Protein AF-A0ABD2NSD8-F1 (afd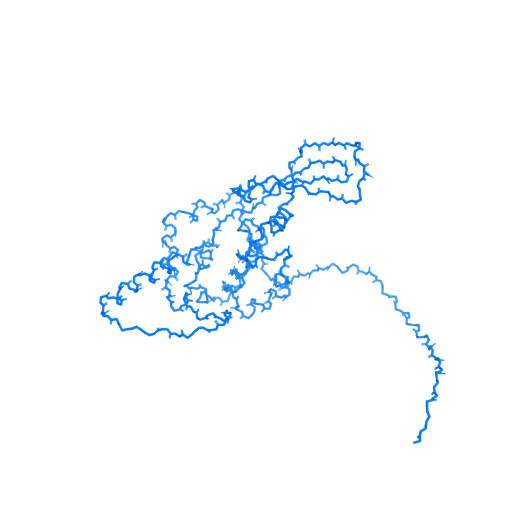b_monomer)

Mean predicted aligned error: 10.09 Å

Radius of gyration: 26.79 Å; Cα contacts (8 Å, |Δi|>4): 247; chains: 1; bounding box: 54×90×79 Å

Sequence (254 aa):
MAVFTLFSNSLKKFKLRNNVSCANITNNFRLLGYVSKEYNENNDPATHFFDKKVQQLLFDLTRIDLKKIFHKRKIGKLKDPTYEFLTDHQLNEHLHEIRIKAIGLLQFPPAVVVRKPKVKVFSRDFALKGYGTSKFVFTDITFGLKDNERLIVTRDLDGTLQEVDWTSRDRINQVFFPRKYRQLKVPHLFKENYFEELLNRREYVFILDLACQQFEPADPEYQRVSSITYQHINNNNEFEKIRGTRHFGSMTFF

Solvent-accessible surface area (backbone atoms only — not comparable to full-atom values): 15757 Å² total; per-residue (Å²): 132,88,81,94,77,84,88,82,90,79,88,78,82,78,81,80,87,73,90,70,78,84,68,83,78,73,81,77,84,74,86,63,99,65,76,64,54,74,48,44,80,93,58,55,45,39,69,58,56,70,30,68,68,50,44,49,52,34,52,64,71,28,46,89,35,70,69,66,66,68,47,91,71,99,66,83,80,86,73,85,84,85,87,79,92,72,54,74,67,56,48,51,51,53,52,49,53,52,50,56,54,48,55,65,69,42,58,52,64,70,57,46,41,52,68,75,86,59,81,52,74,78,50,76,40,65,90,43,44,71,73,52,96,63,68,46,76,51,69,62,80,68,83,91,64,53,88,88,75,52,60,46,37,29,38,42,48,64,24,34,32,25,44,42,49,64,73,58,43,55,37,49,46,39,71,80,56,69,53,86,90,40,60,80,59,84,62,73,57,77,40,67,77,52,34,50,53,40,58,75,70,64,45,59,67,61,54,52,55,50,38,63,53,60,41,52,66,35,35,63,68,34,31,36,54,50,36,40,51,47,52,51,36,61,78,68,69,47,58,76,80,40,47,29,43,29,59,31,38,45,52,74,73,104

Nearest PDB structures (foldseek):
  6gaw-assembly1_Aa  TM=9.825E-01  e=1.374E-20  Sus scrofa
  7pnw-assembly1_R  TM=9.676E-01  e=1.226E-20  Mus musculus
  8oir-assembly1_AR  TM=9.559E-01  e=5.524E-21  Homo sapiens
  5aj4-assembly1_Aa  TM=9.756E-01  e=1.010E-19  Sus scrofa
  6vlz-assembly1_AR  TM=9.669E-01  e=5.446E-18  Homo sapiens

Structure (mmCIF, N/CA/C/O backbone):
data_AF-A0ABD2NSD8-F1
#
_entry.id   AF-A0ABD2NSD8-F1
#
loop_
_atom_site.group_PDB
_atom_site.id
_atom_site.type_symbol
_atom_site.label_atom_id
_atom_site.label_alt_id
_atom_site.label_comp_id
_atom_site.label_asym_id
_atom_site.label_entity_id
_atom_site.label_seq_id
_atom_site.pdbx_PDB_ins_code
_atom_site.Cartn_x
_atom_site.Cartn_y
_atom_site.Cartn_z
_atom_site.occupancy
_atom_site.B_iso_or_equiv
_atom_site.auth_seq_id
_atom_site.auth_comp_id
_atom_site.auth_asym_id
_atom_site.auth_atom_id
_atom_site.pdbx_PDB_model_num
ATOM 1 N N . MET A 1 1 ? -9.514 -68.339 -8.367 1.00 32.06 1 MET A N 1
ATOM 2 C CA . MET A 1 1 ? -9.098 -68.862 -9.687 1.00 32.06 1 MET A CA 1
ATOM 3 C C . MET A 1 1 ? -9.147 -67.687 -10.655 1.00 32.06 1 MET A C 1
ATOM 5 O O . MET A 1 1 ? -10.198 -67.076 -10.732 1.00 32.06 1 MET A O 1
ATOM 9 N N . ALA A 1 2 ? -7.987 -67.130 -11.026 1.00 31.77 2 ALA A N 1
ATOM 10 C CA . ALA A 1 2 ? -7.352 -67.304 -12.349 1.00 31.77 2 ALA A CA 1
ATOM 11 C C . ALA A 1 2 ? -8.127 -66.477 -13.417 1.00 31.77 2 ALA A C 1
ATOM 13 O O . ALA A 1 2 ? -9.335 -66.607 -13.493 1.00 31.77 2 ALA A O 1
ATOM 14 N N . VAL A 1 3 ? -7.589 -65.574 -14.244 1.00 32.09 3 VAL A N 1
ATOM 15 C CA . VAL A 1 3 ? -6.275 -65.427 -14.885 1.00 32.09 3 VAL A CA 1
ATOM 16 C C . VAL A 1 3 ? -6.174 -63.990 -15.449 1.00 32.09 3 VAL A C 1
ATOM 18 O O . VAL A 1 3 ? -7.157 -63.456 -15.957 1.00 32.09 3 VAL A O 1
ATOM 21 N N . PHE A 1 4 ? -4.980 -63.390 -15.414 1.00 36.41 4 PHE A N 1
ATOM 22 C CA . PHE A 1 4 ? -4.588 -62.234 -16.236 1.00 36.41 4 PHE A CA 1
ATOM 23 C C . PHE A 1 4 ? -4.436 -62.638 -17.714 1.00 36.41 4 PHE A C 1
ATOM 25 O O . PHE A 1 4 ? -3.614 -63.495 -18.013 1.00 36.41 4 PHE A O 1
ATOM 32 N N . THR A 1 5 ? -5.128 -61.975 -18.645 1.00 35.50 5 THR A N 1
ATOM 33 C CA . THR A 1 5 ? -4.769 -61.923 -20.083 1.00 35.50 5 THR A CA 1
ATOM 34 C C . THR A 1 5 ? -5.202 -60.554 -20.626 1.00 35.50 5 THR A C 1
ATOM 36 O O . THR A 1 5 ? -6.340 -60.145 -20.452 1.00 35.50 5 THR A O 1
ATOM 39 N N . LEU A 1 6 ? -4.246 -59.666 -20.905 1.00 33.81 6 LEU A N 1
ATOM 40 C CA . LEU A 1 6 ? -3.582 -59.406 -22.192 1.00 33.81 6 LEU A CA 1
ATOM 41 C C . LEU A 1 6 ? -4.358 -58.467 -23.133 1.00 33.81 6 LEU A C 1
ATOM 43 O O . LEU A 1 6 ? -5.507 -58.676 -23.500 1.00 33.81 6 LEU A O 1
ATOM 47 N N . PHE A 1 7 ? -3.624 -57.419 -23.502 1.00 31.72 7 PHE A N 1
ATOM 48 C CA . PHE A 1 7 ? -3.895 -56.355 -24.458 1.00 31.72 7 PHE A CA 1
ATOM 49 C C . PHE A 1 7 ? -4.535 -56.813 -25.776 1.00 31.72 7 PHE A C 1
ATOM 51 O O . PHE A 1 7 ? -4.066 -57.760 -26.402 1.00 31.72 7 PHE A O 1
ATOM 58 N N . SER A 1 8 ? -5.441 -55.991 -26.313 1.00 34.25 8 SER A N 1
ATOM 59 C CA . SER A 1 8 ? -5.418 -55.692 -27.749 1.00 34.25 8 SER A CA 1
ATOM 60 C C . SER A 1 8 ? -5.934 -54.280 -28.048 1.00 34.25 8 SER A C 1
ATOM 62 O O . SER A 1 8 ? -6.940 -53.810 -27.521 1.00 34.25 8 SER A O 1
ATOM 64 N N . ASN A 1 9 ? -5.153 -53.592 -28.878 1.00 34.19 9 ASN A N 1
ATOM 65 C CA . ASN A 1 9 ? -5.356 -52.241 -29.376 1.00 34.19 9 ASN A CA 1
ATOM 66 C C . ASN A 1 9 ? -6.524 -52.177 -30.368 1.00 34.19 9 ASN A C 1
ATOM 68 O O . ASN A 1 9 ? -6.556 -52.930 -31.338 1.00 34.19 9 ASN A O 1
ATOM 72 N N . SER A 1 10 ? -7.388 -51.170 -30.233 1.00 34.22 10 SER A N 1
ATOM 73 C CA . SER A 1 10 ? -8.165 -50.658 -31.366 1.00 34.22 10 SER A CA 1
ATOM 74 C C . SER A 1 10 ? -8.370 -49.149 -31.237 1.00 34.22 10 SER A C 1
ATOM 76 O O . SER A 1 10 ? -9.363 -48.655 -30.709 1.00 34.22 10 SER A O 1
ATOM 78 N N . LEU A 1 11 ? -7.380 -48.399 -31.723 1.00 32.53 11 LEU A N 1
ATOM 79 C CA . LEU A 1 11 ? -7.472 -46.962 -31.968 1.00 32.53 11 LEU A CA 1
ATOM 80 C C . LEU A 1 11 ? -8.360 -46.722 -33.197 1.00 32.53 11 LEU A C 1
ATOM 82 O O . LEU A 1 11 ? -7.882 -46.690 -34.332 1.00 32.53 11 LEU A O 1
ATOM 86 N N . LYS A 1 12 ? -9.663 -46.519 -32.983 1.00 32.75 12 LYS A N 1
ATOM 87 C CA . LYS A 1 12 ? -10.535 -45.932 -34.007 1.00 32.75 12 LYS A CA 1
ATOM 88 C C . LYS A 1 12 ? -10.283 -44.425 -34.070 1.00 32.75 12 LYS A C 1
ATOM 90 O O . LYS A 1 12 ? -10.713 -43.663 -33.210 1.00 32.75 12 LYS A O 1
ATOM 95 N N . LYS A 1 13 ? -9.565 -44.009 -35.116 1.00 31.22 13 LYS A N 1
ATOM 96 C CA . LYS A 1 13 ? -9.381 -42.611 -35.529 1.00 31.22 13 LYS A CA 1
ATOM 97 C C . LYS A 1 13 ? -10.744 -41.975 -35.831 1.00 31.22 13 LYS A C 1
ATOM 99 O O . LYS A 1 13 ? -11.285 -42.176 -36.915 1.00 31.22 13 LYS A O 1
ATOM 104 N N . PHE A 1 14 ? -11.268 -41.171 -34.909 1.00 31.12 14 PHE A N 1
ATOM 105 C CA . PHE A 1 14 ? -12.338 -40.222 -35.211 1.00 31.12 14 PHE A CA 1
ATOM 106 C C . PHE A 1 14 ? -11.724 -38.934 -35.759 1.00 31.12 14 PHE A C 1
ATOM 108 O O . PHE A 1 14 ? -11.064 -38.171 -35.058 1.00 31.12 14 PHE A O 1
ATOM 115 N N . LYS A 1 15 ? -11.906 -38.732 -37.063 1.00 30.34 15 LYS A N 1
ATOM 116 C CA . LYS A 1 15 ? -11.440 -37.569 -37.814 1.00 30.34 15 LYS A CA 1
ATOM 117 C C . LYS A 1 15 ? -12.545 -36.510 -37.777 1.00 30.34 15 LYS A C 1
ATOM 119 O O . LYS A 1 15 ? -13.369 -36.448 -38.683 1.00 30.34 15 LYS A O 1
ATOM 124 N N . LEU A 1 16 ? -12.587 -35.699 -36.721 1.00 34.31 16 LEU A N 1
ATOM 125 C CA . LEU A 1 16 ? -13.433 -34.503 -36.688 1.00 34.31 16 LEU A CA 1
ATOM 126 C C . LEU A 1 16 ? -12.727 -33.385 -37.463 1.00 34.31 16 LEU A C 1
ATOM 128 O O . LEU A 1 16 ? -11.813 -32.729 -36.971 1.00 34.31 16 LEU A O 1
ATOM 132 N N . ARG A 1 17 ? -13.142 -33.210 -38.721 1.00 30.50 17 ARG A N 1
ATOM 133 C CA . ARG A 1 17 ? -12.923 -31.977 -39.481 1.00 30.50 17 ARG A CA 1
ATOM 134 C C . ARG A 1 17 ? -13.784 -30.887 -38.850 1.00 30.50 17 ARG A C 1
ATOM 136 O O . ARG A 1 17 ? -14.967 -30.831 -39.149 1.00 30.50 17 ARG A O 1
ATOM 143 N N . ASN A 1 18 ? -13.181 -30.012 -38.054 1.00 32.28 18 ASN A N 1
ATOM 144 C CA . ASN A 1 18 ? -13.758 -28.709 -37.747 1.00 32.28 18 ASN A CA 1
ATOM 145 C C . ASN A 1 18 ? -12.784 -27.638 -38.235 1.00 32.28 18 ASN A C 1
ATOM 147 O O . ASN A 1 18 ? -11.775 -27.347 -37.598 1.00 32.28 18 ASN A O 1
ATOM 151 N N . ASN A 1 19 ? -13.095 -27.088 -39.408 1.00 30.84 19 ASN A N 1
ATOM 152 C CA . ASN A 1 19 ? -12.546 -25.825 -39.874 1.00 30.84 19 ASN A CA 1
ATOM 153 C C . ASN A 1 19 ? -13.077 -24.729 -38.947 1.00 30.84 19 ASN A C 1
ATOM 155 O O . ASN A 1 19 ? -14.176 -24.222 -39.157 1.00 30.84 19 ASN A O 1
ATOM 159 N N . VAL A 1 20 ? -12.310 -24.375 -37.920 1.00 36.72 20 VAL A N 1
ATOM 160 C CA . VAL A 1 20 ? -12.521 -23.124 -37.195 1.00 36.72 20 VAL A CA 1
ATOM 161 C C . VAL A 1 20 ? -11.526 -22.134 -37.771 1.00 36.72 20 VAL A C 1
ATOM 163 O O . VAL A 1 20 ? -10.326 -22.204 -37.519 1.00 36.72 20 VAL A O 1
ATOM 166 N N . SER A 1 21 ? -12.046 -21.251 -38.618 1.00 31.92 21 SER A N 1
ATOM 167 C CA . SER A 1 21 ? -11.408 -19.982 -38.933 1.00 31.92 21 SER A CA 1
ATOM 168 C C . SER A 1 21 ? -11.037 -19.309 -37.611 1.00 31.92 21 SER A C 1
ATOM 170 O O . SER A 1 21 ? -11.910 -19.019 -36.792 1.00 31.92 21 SER A O 1
ATOM 172 N N . CYS A 1 22 ? -9.739 -19.109 -37.386 1.00 32.62 22 CYS A N 1
ATOM 173 C CA . CYS A 1 22 ? -9.223 -18.278 -36.310 1.00 32.62 22 CYS A CA 1
ATOM 174 C C . CYS A 1 22 ? -9.572 -16.819 -36.624 1.00 32.62 22 CYS A C 1
ATOM 176 O O . CYS A 1 22 ? -8.735 -16.047 -37.086 1.00 32.62 22 CYS A O 1
ATOM 178 N N . ALA A 1 23 ? -10.834 -16.453 -36.416 1.00 31.03 23 ALA A N 1
ATOM 179 C CA . ALA A 1 23 ? -11.222 -15.066 -36.292 1.00 31.03 23 ALA A CA 1
ATOM 180 C C . ALA A 1 23 ? -10.663 -14.568 -34.959 1.00 31.03 23 ALA A C 1
ATOM 182 O O . ALA A 1 23 ? -10.942 -15.135 -33.902 1.00 31.03 23 ALA A O 1
ATOM 183 N N . ASN A 1 24 ? -9.821 -13.542 -35.042 1.00 31.91 24 ASN A N 1
ATOM 184 C CA . ASN A 1 24 ? -9.246 -12.830 -33.914 1.00 31.91 24 ASN A CA 1
ATOM 185 C C . ASN A 1 24 ? -10.339 -12.500 -32.892 1.00 31.91 24 ASN A C 1
ATOM 187 O O . ASN A 1 24 ? -11.133 -11.584 -33.101 1.00 31.91 24 ASN A O 1
ATOM 191 N N . ILE A 1 25 ? -10.370 -13.239 -31.782 1.00 34.03 25 ILE A N 1
ATOM 192 C CA . ILE A 1 25 ? -11.118 -12.833 -30.599 1.00 34.03 25 ILE A CA 1
ATOM 193 C C . ILE A 1 25 ? -10.336 -11.654 -30.035 1.00 34.03 25 ILE A C 1
ATOM 195 O O . ILE A 1 25 ? -9.386 -11.802 -29.269 1.00 34.03 25 ILE A O 1
ATOM 199 N N . THR A 1 26 ? -10.698 -10.459 -30.488 1.00 36.50 26 THR A N 1
ATOM 200 C CA . THR A 1 26 ? -10.409 -9.232 -29.764 1.00 36.50 26 THR A CA 1
ATOM 201 C C . THR A 1 26 ? -11.053 -9.398 -28.396 1.00 36.50 26 THR A C 1
ATOM 203 O O . THR A 1 26 ? -12.275 -9.326 -28.268 1.00 36.50 26 THR A O 1
ATOM 206 N N . ASN A 1 27 ? -10.232 -9.710 -27.395 1.00 33.91 27 ASN A N 1
ATOM 207 C CA . ASN A 1 27 ? -10.614 -9.737 -25.994 1.00 33.91 27 ASN A CA 1
ATOM 208 C C . ASN A 1 27 ? -11.110 -8.343 -25.590 1.00 33.91 27 ASN A C 1
ATOM 210 O O . ASN A 1 27 ? -10.354 -7.520 -25.085 1.00 33.91 27 ASN A O 1
ATOM 214 N N . ASN A 1 28 ? -12.392 -8.079 -25.815 1.00 38.16 28 ASN A N 1
ATOM 215 C CA . ASN A 1 28 ? -13.114 -7.021 -25.135 1.00 38.16 28 ASN A CA 1
ATOM 216 C C . ASN A 1 28 ? -13.500 -7.556 -23.753 1.00 38.16 28 ASN A C 1
ATOM 218 O O . ASN A 1 28 ? -14.648 -7.923 -23.515 1.00 38.16 28 ASN A O 1
ATOM 222 N N . PHE A 1 29 ? -12.528 -7.619 -22.843 1.00 41.47 29 PHE A N 1
ATOM 223 C CA . PHE A 1 29 ? -12.828 -7.687 -21.418 1.00 41.47 29 PHE A CA 1
ATOM 224 C C . PHE A 1 29 ? -13.294 -6.294 -20.987 1.00 41.47 29 PHE A C 1
ATOM 226 O O . PHE A 1 29 ? -12.504 -5.398 -20.710 1.00 41.47 29 PHE A O 1
ATOM 233 N N . ARG A 1 30 ? -14.607 -6.073 -21.022 1.00 44.47 30 ARG A N 1
ATOM 234 C CA . ARG A 1 30 ? -15.254 -4.973 -20.302 1.00 44.47 30 ARG A CA 1
ATOM 235 C C . ARG A 1 30 ? -16.276 -5.591 -19.363 1.00 44.47 30 ARG A C 1
ATOM 237 O O . ARG A 1 30 ? -17.440 -5.710 -19.727 1.00 44.47 30 ARG A O 1
ATOM 244 N N . LEU A 1 31 ? -15.821 -6.036 -18.195 1.00 51.66 31 LEU A N 1
ATOM 245 C CA . LEU A 1 31 ? -16.699 -6.581 -17.151 1.00 51.66 31 LEU A CA 1
ATOM 246 C C . LEU A 1 31 ? -16.860 -5.634 -15.946 1.00 51.66 31 LEU A C 1
ATOM 248 O O . LEU A 1 31 ? -17.879 -5.682 -15.264 1.00 51.66 31 LEU A O 1
ATOM 252 N N . LEU A 1 32 ? -15.984 -4.636 -15.798 1.00 56.62 32 LEU A N 1
ATOM 253 C CA . LEU A 1 32 ? -16.185 -3.495 -14.903 1.00 56.62 32 LEU A CA 1
ATOM 254 C C . LEU A 1 32 ? -16.510 -2.243 -15.725 1.00 56.62 32 LEU A C 1
ATOM 256 O O . LEU A 1 32 ? -15.709 -1.798 -16.542 1.00 56.62 32 LEU A O 1
ATOM 260 N N . GLY A 1 33 ? -17.666 -1.622 -15.475 1.00 67.75 33 GLY A N 1
ATOM 261 C CA . GLY A 1 33 ? -18.017 -0.301 -16.028 1.00 67.75 33 GLY A CA 1
ATOM 262 C C . GLY A 1 33 ? -17.199 0.859 -15.438 1.00 67.75 33 GLY A C 1
ATOM 263 O O . GLY A 1 33 ? -17.527 2.022 -15.660 1.00 67.75 33 GLY A O 1
ATOM 264 N N . TYR A 1 34 ? -16.165 0.548 -14.656 1.00 79.12 34 TYR A N 1
ATOM 265 C CA . TYR A 1 34 ? -15.330 1.501 -13.943 1.00 79.12 34 TYR A CA 1
ATOM 266 C C . TYR A 1 34 ? -14.091 1.837 -14.761 1.00 79.12 34 TYR A C 1
ATOM 268 O O . TYR A 1 34 ? -13.364 0.952 -15.210 1.00 79.12 34 TYR A O 1
ATOM 276 N N . VAL A 1 35 ? -13.830 3.130 -14.917 1.00 84.44 35 VAL A N 1
ATOM 277 C CA . VAL A 1 35 ? -12.610 3.629 -15.552 1.00 84.44 35 VAL A CA 1
ATOM 278 C C . VAL A 1 35 ? -11.626 3.976 -14.444 1.00 84.44 35 VAL A C 1
ATOM 280 O O . VAL A 1 35 ? -11.951 4.771 -13.557 1.00 84.44 35 VAL A O 1
ATOM 283 N N . SER A 1 36 ? -10.432 3.384 -14.476 1.00 84.81 36 SER A N 1
ATOM 284 C CA . SER A 1 36 ? -9.383 3.706 -13.509 1.00 84.81 36 SER A CA 1
ATOM 285 C C . SER A 1 36 ? -9.028 5.188 -13.585 1.00 84.81 36 SER A C 1
ATOM 287 O O . SER A 1 36 ? -8.874 5.753 -14.669 1.00 84.81 36 SER A O 1
ATOM 289 N N . LYS A 1 37 ? -8.918 5.823 -12.418 1.00 86.75 37 LYS A N 1
ATOM 290 C CA . LYS A 1 37 ? -8.482 7.216 -12.299 1.00 86.75 37 LYS A CA 1
ATOM 291 C C . LYS A 1 37 ? -7.103 7.233 -11.666 1.00 86.75 37 LYS A C 1
ATOM 293 O O . LYS A 1 37 ? -6.910 6.660 -10.596 1.00 86.75 37 LYS A O 1
ATOM 298 N N . GLU A 1 38 ? -6.182 7.904 -12.335 1.00 86.56 38 GLU A N 1
ATOM 299 C CA . GLU A 1 38 ? -4.793 8.045 -11.920 1.00 86.56 38 GLU A CA 1
ATOM 300 C C . GLU A 1 38 ? -4.494 9.505 -11.586 1.00 86.56 38 GLU A C 1
ATOM 302 O O . GLU A 1 38 ? -5.029 10.431 -12.206 1.00 86.56 38 GLU A O 1
ATOM 307 N N . TYR A 1 39 ? -3.631 9.710 -10.597 1.00 85.81 39 TYR A N 1
ATOM 308 C CA . TYR A 1 39 ? -3.128 11.026 -10.244 1.00 85.81 39 TYR A CA 1
ATOM 309 C C . TYR A 1 39 ? -2.011 11.423 -11.207 1.00 85.81 39 TYR A C 1
ATOM 311 O O . TYR A 1 39 ? -0.962 10.776 -11.268 1.00 85.81 39 TYR A O 1
ATOM 319 N N . ASN A 1 40 ? -2.241 12.513 -11.936 1.00 84.56 40 ASN A N 1
ATOM 320 C CA . ASN A 1 40 ? -1.320 13.062 -12.925 1.00 84.56 40 ASN A CA 1
ATOM 321 C C . ASN A 1 40 ? -0.522 14.239 -12.353 1.00 84.56 40 ASN A C 1
ATOM 323 O O . ASN A 1 40 ? -0.983 14.931 -11.452 1.00 84.56 40 ASN A O 1
ATOM 327 N N . GLU A 1 41 ? 0.634 14.534 -12.952 1.00 77.94 41 GLU A N 1
ATOM 328 C CA . GLU A 1 41 ? 1.509 15.647 -12.537 1.00 77.94 41 GLU A CA 1
ATOM 329 C C . GLU A 1 41 ? 0.834 17.026 -12.600 1.00 77.94 41 GLU A C 1
ATOM 331 O O . GLU A 1 41 ? 1.184 17.908 -11.824 1.00 77.94 41 GLU A O 1
ATOM 336 N N . ASN A 1 42 ? -0.148 17.217 -13.489 1.00 79.38 42 ASN A N 1
ATOM 337 C CA . ASN A 1 42 ? -0.850 18.499 -13.626 1.00 79.38 42 ASN A CA 1
ATOM 338 C C . ASN A 1 42 ? -1.654 18.871 -12.367 1.00 79.38 42 ASN A C 1
ATOM 340 O O . ASN A 1 42 ? -1.831 20.053 -12.097 1.00 79.38 42 ASN A O 1
ATOM 344 N N . ASN A 1 43 ? -2.113 17.870 -11.608 1.00 76.44 43 ASN A N 1
ATOM 345 C CA . ASN A 1 43 ? -2.849 18.029 -10.356 1.00 76.44 43 ASN A CA 1
ATOM 346 C C . ASN A 1 43 ? -2.174 17.162 -9.289 1.00 76.44 43 ASN A C 1
ATOM 348 O O . ASN A 1 43 ? -2.696 16.100 -8.951 1.00 76.44 43 ASN A O 1
ATOM 352 N N . ASP A 1 44 ? -1.006 17.583 -8.796 1.00 85.38 44 ASP A N 1
ATOM 353 C CA . ASP A 1 44 ? -0.278 16.831 -7.772 1.00 85.38 44 ASP A CA 1
ATOM 354 C C . ASP A 1 44 ? -1.117 16.703 -6.482 1.00 85.38 44 ASP A C 1
ATOM 356 O O . ASP A 1 44 ? -1.287 17.688 -5.752 1.00 85.38 44 ASP A O 1
ATOM 360 N N . PRO A 1 45 ? -1.639 15.501 -6.162 1.00 89.19 45 PRO A N 1
ATOM 361 C CA . PRO A 1 45 ? -2.454 15.301 -4.973 1.00 89.19 45 PRO A CA 1
ATOM 362 C C . PRO A 1 45 ? -1.643 15.467 -3.689 1.00 89.19 45 PRO A C 1
ATOM 364 O O . PRO A 1 45 ? -2.226 15.761 -2.649 1.00 89.19 45 PRO A O 1
ATOM 367 N N . ALA A 1 46 ? -0.318 15.283 -3.736 1.00 90.31 46 ALA A N 1
ATOM 368 C CA . ALA A 1 46 ? 0.515 15.232 -2.543 1.00 90.31 46 ALA A CA 1
ATOM 369 C C . ALA A 1 46 ? 0.480 16.561 -1.783 1.00 90.31 46 ALA A C 1
ATOM 371 O O . ALA A 1 46 ? 0.380 16.565 -0.557 1.00 90.31 46 ALA A O 1
ATOM 372 N N . THR A 1 47 ? 0.490 17.682 -2.508 1.00 90.75 47 THR A N 1
ATOM 373 C CA . THR A 1 47 ? 0.513 19.018 -1.901 1.00 90.75 47 THR A CA 1
ATOM 374 C C . THR A 1 47 ? -0.705 19.225 -0.999 1.00 90.75 47 THR A C 1
ATOM 376 O O . THR A 1 47 ? -0.558 19.594 0.160 1.00 90.75 47 THR A O 1
ATOM 379 N N . HIS A 1 48 ? -1.900 18.885 -1.484 1.00 92.25 48 HIS A N 1
ATOM 380 C CA . HIS A 1 48 ? -3.132 19.007 -0.704 1.00 92.25 48 HIS A CA 1
ATOM 381 C C . HIS A 1 48 ? -3.327 17.867 0.291 1.00 92.25 48 HIS A C 1
ATOM 383 O O . HIS A 1 48 ? -3.847 18.079 1.384 1.00 92.25 48 HIS A O 1
ATOM 389 N N . PHE A 1 49 ? -2.918 16.647 -0.059 1.00 93.94 49 PHE A N 1
ATOM 390 C CA . PHE A 1 49 ? -3.093 15.500 0.819 1.00 93.94 49 PHE A CA 1
ATOM 391 C C . PHE A 1 49 ? -2.276 15.660 2.100 1.00 93.94 49 PHE A C 1
ATOM 393 O O . PHE A 1 49 ? -2.786 15.378 3.178 1.00 93.94 49 PHE A O 1
ATOM 400 N N . PHE A 1 50 ? -1.032 16.137 2.019 1.00 93.88 50 PHE A N 1
ATOM 401 C CA . PHE A 1 50 ? -0.168 16.294 3.193 1.00 93.88 50 PHE A CA 1
ATOM 402 C C . PHE A 1 50 ? -0.415 17.586 3.987 1.00 93.88 50 PHE A C 1
ATOM 404 O O . PHE A 1 50 ? 0.179 17.761 5.054 1.00 93.88 50 PHE A O 1
ATOM 411 N N . ASP A 1 51 ? -1.317 18.461 3.533 1.00 95.88 51 ASP A N 1
ATOM 412 C CA . ASP A 1 51 ? -1.680 19.665 4.275 1.00 95.88 51 ASP A CA 1
ATOM 413 C C . ASP A 1 51 ? -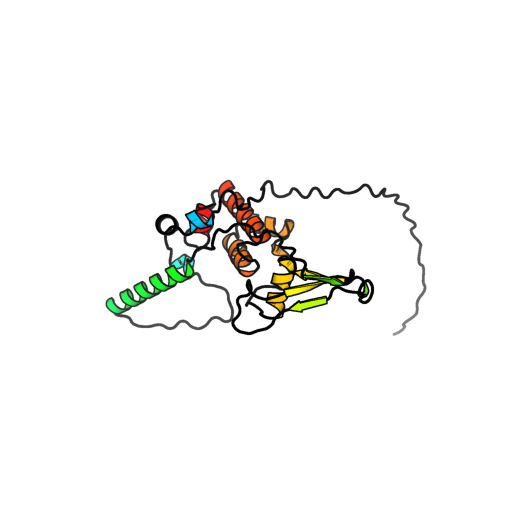2.273 19.313 5.644 1.00 95.88 51 ASP A C 1
ATOM 415 O O . ASP A 1 51 ? -3.241 18.558 5.772 1.00 95.88 51 ASP A O 1
ATOM 419 N N . LYS A 1 52 ? -1.740 19.937 6.703 1.00 95.69 52 LYS A N 1
ATOM 420 C CA . LYS A 1 52 ? -2.155 19.671 8.092 1.00 95.69 52 LYS A CA 1
ATOM 421 C C . LYS A 1 52 ? -3.659 19.872 8.308 1.00 95.69 52 LYS A C 1
ATOM 423 O O . LYS A 1 52 ? -4.277 19.096 9.032 1.00 95.69 52 LYS A O 1
ATOM 428 N N . LYS A 1 53 ? -4.245 20.898 7.679 1.00 96.12 53 LYS A N 1
ATOM 429 C CA . LYS A 1 53 ? -5.687 21.187 7.764 1.00 96.12 53 LYS A CA 1
ATOM 430 C C . LYS A 1 53 ? -6.518 20.081 7.111 1.00 96.12 53 LYS A C 1
ATOM 432 O O . LYS A 1 53 ? -7.502 19.642 7.694 1.00 96.12 53 LYS A O 1
ATOM 437 N N . VAL A 1 54 ? -6.101 19.607 5.936 1.00 95.62 54 VAL A N 1
ATOM 438 C CA . VAL A 1 54 ? -6.781 18.524 5.213 1.00 95.62 54 VAL A CA 1
ATOM 439 C C . VAL A 1 54 ? -6.684 17.226 6.007 1.00 95.62 54 VAL A C 1
ATOM 441 O O . VAL A 1 54 ? -7.700 16.583 6.239 1.00 95.62 54 VAL A O 1
ATOM 444 N N . GLN A 1 55 ? -5.502 16.886 6.521 1.00 94.81 55 GLN A N 1
ATOM 445 C CA . GLN A 1 55 ?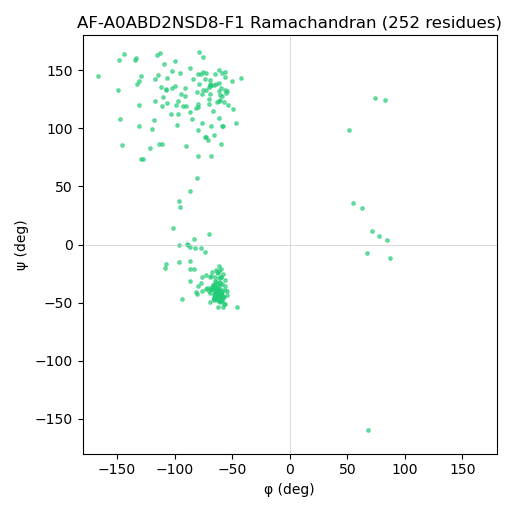 -5.316 15.702 7.363 1.00 94.81 55 GLN A CA 1
ATOM 446 C C . GLN A 1 55 ? -6.186 15.733 8.627 1.00 94.81 55 GLN A C 1
ATOM 448 O O . GLN A 1 55 ? -6.790 14.717 8.962 1.00 94.81 55 GLN A O 1
ATOM 453 N N . GLN A 1 56 ? -6.310 16.887 9.295 1.00 94.12 56 GLN A N 1
ATOM 454 C CA . GLN A 1 56 ? -7.220 17.048 10.436 1.00 94.12 56 GLN A CA 1
ATOM 455 C C . GLN A 1 56 ? -8.681 16.797 10.039 1.00 94.12 56 GLN A C 1
ATOM 457 O O . GLN A 1 56 ? -9.349 15.986 10.673 1.00 94.12 56 GLN A O 1
ATOM 462 N N . LEU A 1 57 ? -9.149 17.404 8.943 1.00 95.50 57 LEU A N 1
ATOM 463 C CA . LEU A 1 57 ? -10.512 17.195 8.444 1.00 95.50 57 LEU A CA 1
ATOM 464 C C . LEU A 1 57 ? -10.779 15.730 8.073 1.00 95.50 57 LEU A C 1
ATOM 466 O O . LEU A 1 57 ? -11.809 15.172 8.446 1.00 95.50 57 LEU A O 1
ATOM 470 N N . LEU A 1 58 ? -9.848 15.081 7.370 1.00 94.56 58 LEU A N 1
ATOM 471 C CA . LEU A 1 58 ? -9.960 13.665 7.012 1.00 94.56 58 LEU A CA 1
ATOM 472 C C . LEU A 1 58 ? -10.023 12.777 8.260 1.00 94.56 58 LEU A C 1
ATOM 474 O O . LEU A 1 58 ? -10.788 11.809 8.304 1.00 94.56 58 LEU A O 1
ATOM 478 N N . PHE A 1 59 ? -9.248 13.114 9.287 1.00 92.44 59 PHE A N 1
ATOM 479 C CA . PHE A 1 59 ? -9.251 12.403 10.556 1.00 92.44 59 PHE A CA 1
ATOM 480 C C . PHE A 1 59 ? -10.593 12.543 11.290 1.00 92.44 59 PHE A C 1
ATOM 482 O O . PHE A 1 59 ? -11.179 11.536 11.700 1.00 92.44 59 PHE A O 1
ATOM 489 N N . ASP A 1 60 ? -11.133 13.761 11.355 1.00 92.75 60 ASP A N 1
ATOM 490 C CA . ASP A 1 60 ? -12.433 14.052 11.969 1.00 92.75 60 ASP A CA 1
ATOM 491 C C . ASP A 1 60 ? -13.583 13.336 11.240 1.00 92.75 60 ASP A C 1
ATOM 493 O O . ASP A 1 60 ? -14.469 12.743 11.868 1.00 92.75 60 ASP A O 1
ATOM 497 N N . LEU A 1 61 ? -13.546 13.311 9.903 1.00 93.12 61 LEU A N 1
ATOM 498 C CA . LEU A 1 61 ? -14.532 12.610 9.074 1.00 93.12 61 LEU A CA 1
ATOM 499 C C . LEU A 1 61 ? -14.477 11.087 9.254 1.00 93.12 61 LEU A C 1
ATOM 501 O O . LEU A 1 61 ? -15.524 10.426 9.267 1.00 93.12 61 LEU A O 1
ATOM 505 N N . THR A 1 62 ? -13.270 10.536 9.429 1.00 92.00 62 THR A N 1
ATOM 506 C CA . THR A 1 62 ? -13.047 9.090 9.570 1.00 92.00 62 THR A CA 1
ATOM 507 C C . THR A 1 62 ? -13.751 8.517 10.792 1.00 92.00 62 THR A C 1
ATOM 509 O O . THR A 1 62 ? -14.237 7.388 10.707 1.00 92.00 62 THR A O 1
ATOM 512 N N . ARG A 1 63 ? -13.855 9.300 11.878 1.00 90.69 63 ARG A N 1
ATOM 513 C CA . ARG A 1 63 ? -14.391 8.900 13.191 1.00 90.69 63 ARG A CA 1
ATOM 514 C C . ARG A 1 63 ? -13.742 7.614 13.711 1.00 90.69 63 ARG A C 1
ATOM 516 O O . ARG A 1 63 ? -14.126 6.505 13.348 1.00 90.69 63 ARG A O 1
ATOM 523 N N . ILE A 1 64 ? -12.753 7.767 14.590 1.00 87.75 64 ILE A N 1
ATOM 524 C CA . ILE A 1 64 ? -12.030 6.635 15.183 1.00 87.75 64 ILE A CA 1
ATOM 525 C C . ILE A 1 64 ? -13.009 5.689 15.892 1.00 87.75 64 ILE A C 1
ATOM 527 O O . ILE A 1 64 ? -13.682 6.084 16.843 1.00 87.75 64 ILE A O 1
ATOM 531 N N . ASP A 1 65 ? -13.010 4.420 15.487 1.00 91.62 65 ASP A N 1
ATOM 532 C CA . ASP A 1 65 ? -13.689 3.341 16.201 1.00 91.62 65 ASP A CA 1
ATOM 533 C C . ASP A 1 65 ? -12.668 2.298 16.669 1.00 91.62 65 ASP A C 1
ATOM 535 O O . ASP A 1 65 ? -12.135 1.509 15.884 1.00 91.62 65 ASP A O 1
ATOM 539 N N . LEU A 1 66 ? -12.411 2.274 17.980 1.00 91.12 66 LEU A N 1
ATOM 540 C CA . LEU A 1 66 ? -11.452 1.355 18.596 1.00 91.12 66 LEU A CA 1
ATOM 541 C C . LEU A 1 66 ? -11.829 -0.115 18.372 1.00 91.12 66 LEU A C 1
ATOM 543 O O . LEU A 1 66 ? -10.940 -0.947 18.186 1.00 91.12 66 LEU A O 1
ATOM 547 N N . LYS A 1 67 ? -13.128 -0.446 18.345 1.00 91.38 67 LYS A N 1
ATOM 548 C CA . LYS A 1 67 ? -13.584 -1.831 18.142 1.00 91.38 67 LYS A CA 1
ATOM 549 C C . LYS A 1 67 ? -13.251 -2.317 16.736 1.00 91.38 67 LYS A C 1
ATOM 551 O O . LYS A 1 67 ? -12.894 -3.481 16.556 1.00 91.38 67 LYS A O 1
ATOM 556 N N . LYS A 1 68 ? -13.350 -1.423 15.751 1.00 90.31 68 LYS A N 1
ATOM 557 C CA . LYS A 1 68 ? -13.050 -1.723 14.352 1.00 90.31 68 LYS A CA 1
ATOM 558 C C . LYS A 1 68 ? -11.549 -1.792 14.088 1.00 90.31 68 LYS A C 1
ATOM 560 O O . LYS A 1 68 ? -11.105 -2.697 13.390 1.00 90.31 68 LYS A O 1
ATOM 565 N N . ILE A 1 69 ? -10.762 -0.897 14.684 1.00 91.25 69 ILE A N 1
ATOM 566 C CA . ILE A 1 69 ? -9.298 -0.865 14.521 1.00 91.25 69 ILE A CA 1
ATOM 567 C C . ILE A 1 69 ? -8.654 -2.113 15.131 1.00 91.25 69 ILE A C 1
ATOM 569 O O . ILE A 1 69 ? -7.855 -2.786 14.479 1.00 91.25 69 ILE A O 1
ATOM 573 N N . PHE A 1 70 ? -9.042 -2.455 16.361 1.00 91.12 70 PHE A N 1
ATOM 574 C CA . PHE A 1 70 ? -8.525 -3.615 17.091 1.00 91.12 70 PHE A CA 1
ATOM 575 C C . PHE A 1 70 ? -9.415 -4.851 16.931 1.00 91.12 70 PHE A C 1
ATOM 577 O O . PHE A 1 70 ? -9.521 -5.678 17.840 1.00 91.12 70 PHE A O 1
ATOM 584 N N . HIS A 1 71 ? -10.067 -4.995 15.774 1.00 89.31 71 HIS A N 1
ATOM 585 C CA . HIS A 1 71 ? -10.897 -6.163 15.519 1.00 89.31 71 HIS A CA 1
ATOM 586 C C . HIS A 1 71 ? -10.067 -7.451 15.624 1.00 89.31 71 HIS A C 1
ATOM 588 O O . HIS A 1 71 ? -8.884 -7.506 15.270 1.00 89.31 71 HIS A O 1
ATOM 594 N N . LYS A 1 72 ? -10.706 -8.532 16.078 1.00 87.44 72 LYS A N 1
ATOM 595 C CA . LYS A 1 72 ? -10.052 -9.840 16.181 1.00 87.44 72 LYS A CA 1
ATOM 596 C C . LYS A 1 72 ? -9.617 -10.298 14.787 1.00 87.44 72 LYS A C 1
ATOM 598 O O . LYS A 1 72 ? -10.437 -10.395 13.872 1.00 87.44 72 LYS A O 1
ATOM 603 N N . ARG A 1 73 ? -8.325 -10.585 14.627 1.00 84.12 73 ARG A N 1
ATOM 604 C CA . ARG A 1 73 ? -7.747 -11.119 13.389 1.00 84.12 73 ARG A CA 1
ATOM 605 C C . ARG A 1 73 ? -7.504 -12.613 13.547 1.00 84.12 73 ARG A C 1
ATOM 607 O O . ARG A 1 73 ? -6.952 -13.048 14.553 1.00 84.12 73 ARG A O 1
ATOM 614 N N . LYS A 1 74 ? -7.873 -13.401 12.537 1.00 82.38 74 LYS A N 1
ATOM 615 C CA . LYS A 1 74 ? -7.598 -14.846 12.482 1.00 82.38 74 LYS A CA 1
ATOM 616 C C . LYS A 1 74 ? -6.155 -15.096 12.014 1.00 82.38 74 LYS A C 1
ATOM 618 O O . LYS A 1 74 ? -5.937 -15.706 10.974 1.00 82.38 74 LYS A O 1
ATOM 623 N N . ILE A 1 75 ? -5.176 -14.537 12.728 1.00 77.12 75 ILE A N 1
ATOM 624 C CA . ILE A 1 75 ? -3.752 -14.621 12.375 1.00 77.12 75 ILE A CA 1
ATOM 625 C C . ILE A 1 75 ? -3.031 -15.489 13.404 1.00 77.12 75 ILE A C 1
ATOM 627 O O . ILE A 1 75 ? -2.955 -15.129 14.575 1.00 77.12 75 ILE A O 1
ATOM 631 N N . GLY A 1 76 ? -2.440 -16.592 12.943 1.00 78.75 76 GLY A N 1
ATOM 632 C CA . GLY A 1 76 ? -1.584 -17.448 13.762 1.00 78.75 76 GLY A CA 1
ATOM 633 C C . GLY A 1 76 ? -2.324 -18.196 14.875 1.00 78.75 76 GLY A C 1
ATOM 634 O O . GLY A 1 76 ? -3.533 -18.414 14.811 1.00 78.75 76 GLY A O 1
ATOM 635 N N . LYS A 1 77 ? -1.565 -18.632 15.885 1.00 84.75 77 LYS A N 1
ATOM 636 C CA . LYS A 1 77 ? -2.104 -19.317 17.064 1.00 84.75 77 LYS A CA 1
ATOM 637 C C . LYS A 1 77 ? -2.666 -18.285 18.041 1.00 84.75 77 LYS A C 1
ATOM 639 O O . LYS A 1 77 ? -1.989 -17.305 18.353 1.00 84.75 77 LYS A O 1
ATOM 644 N N . LEU A 1 78 ? -3.886 -18.524 18.517 1.00 86.12 78 LEU A N 1
ATOM 645 C CA . LEU A 1 78 ? -4.488 -17.726 19.581 1.00 86.12 78 LEU A CA 1
ATOM 646 C C . LEU A 1 78 ? -3.662 -17.895 20.861 1.00 86.12 78 LEU A C 1
ATOM 648 O O . LEU A 1 78 ? -3.199 -18.995 21.160 1.00 86.12 78 LEU A O 1
ATOM 652 N N . LYS A 1 79 ? -3.454 -16.789 21.573 1.00 88.12 79 LYS A N 1
ATOM 653 C CA . LYS A 1 79 ? -2.876 -16.782 22.916 1.00 88.12 79 LYS A CA 1
ATOM 654 C C . LYS A 1 79 ? -3.997 -16.581 23.924 1.00 88.12 79 LYS A C 1
ATOM 656 O O . LYS A 1 79 ? -4.974 -15.895 23.609 1.00 88.12 79 LYS A O 1
ATOM 661 N N . ASP A 1 80 ? -3.826 -17.145 25.110 1.00 92.62 80 ASP A N 1
ATOM 662 C CA . ASP A 1 80 ? -4.780 -16.962 26.195 1.00 92.62 80 ASP A CA 1
ATOM 663 C C . ASP A 1 80 ? -4.789 -15.493 26.649 1.00 92.62 80 ASP A C 1
ATOM 665 O O . ASP A 1 80 ? -3.727 -14.861 26.712 1.00 92.62 80 ASP A O 1
ATOM 669 N N . PRO A 1 81 ? -5.974 -14.910 26.905 1.00 93.06 81 PRO A N 1
ATOM 670 C CA . PRO A 1 81 ? -6.076 -13.535 27.371 1.00 93.06 81 PRO A CA 1
ATOM 671 C C . PRO A 1 81 ? -5.542 -13.405 28.801 1.00 93.06 81 PRO A C 1
ATOM 673 O O . PRO A 1 81 ? -5.791 -14.262 29.648 1.00 93.06 81 PRO A O 1
ATOM 676 N N . THR A 1 82 ? -4.849 -12.302 29.077 1.00 95.44 82 THR A N 1
ATOM 677 C CA . THR A 1 82 ? -4.453 -11.907 30.432 1.00 95.44 82 THR A CA 1
ATOM 678 C C . THR A 1 82 ? -5.528 -11.009 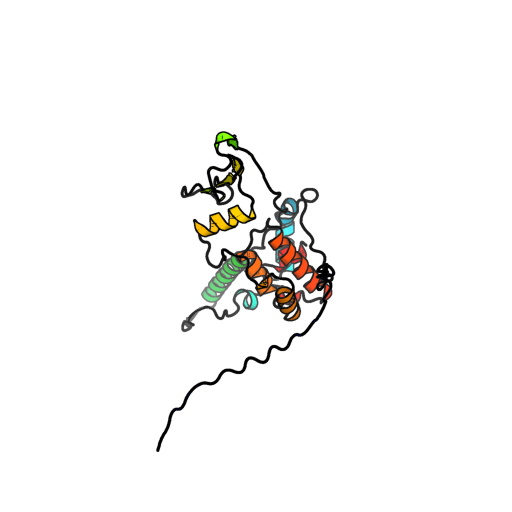31.034 1.00 95.44 82 THR A C 1
ATOM 680 O O . THR A 1 82 ? -6.032 -10.101 30.371 1.00 95.44 82 THR A O 1
ATOM 683 N N . TYR A 1 83 ? -5.898 -11.279 32.284 1.00 95.94 83 TYR A N 1
ATOM 684 C CA . TYR A 1 83 ? -6.838 -10.459 33.043 1.00 95.94 83 TYR A CA 1
ATOM 685 C C . TYR A 1 83 ? -6.073 -9.695 34.116 1.00 95.94 83 TYR A C 1
ATOM 687 O O . TYR A 1 83 ? -5.262 -10.278 34.833 1.00 95.94 83 TYR A O 1
ATOM 695 N N . GLU A 1 84 ? -6.347 -8.401 34.219 1.00 95.12 84 GLU A N 1
ATOM 696 C CA . GLU A 1 84 ? -5.697 -7.494 35.159 1.00 95.12 84 GLU A CA 1
ATOM 697 C C . GLU A 1 84 ? -6.770 -6.694 35.899 1.00 95.12 84 GLU A C 1
ATOM 699 O O . GLU A 1 84 ? -7.781 -6.297 35.314 1.00 95.12 84 GLU A O 1
ATOM 704 N N . PHE A 1 85 ? -6.560 -6.476 37.197 1.00 97.19 85 PHE A N 1
ATOM 705 C CA . PHE A 1 85 ? -7.419 -5.618 38.007 1.00 97.19 85 PHE A CA 1
ATOM 706 C C . PHE A 1 85 ? -6.869 -4.197 37.960 1.00 97.19 85 PHE A C 1
ATOM 708 O O . PHE A 1 85 ? -5.734 -3.961 38.369 1.00 97.19 85 PHE A O 1
ATOM 715 N N . LEU A 1 86 ? -7.676 -3.265 37.461 1.00 97.19 86 LEU A N 1
ATOM 716 C CA . LEU A 1 86 ? -7.278 -1.876 37.264 1.00 97.19 86 LEU A CA 1
ATOM 717 C C . LEU A 1 86 ? -8.131 -0.951 38.126 1.00 97.19 86 LEU A C 1
ATOM 719 O O . LEU A 1 86 ? -9.336 -1.149 38.270 1.00 97.19 86 LEU A O 1
ATOM 723 N N . THR A 1 87 ? -7.494 0.087 38.657 1.00 98.00 87 THR A N 1
ATOM 724 C CA . THR A 1 87 ? -8.196 1.266 39.179 1.00 98.00 87 THR A CA 1
ATOM 725 C C . THR A 1 87 ? -8.698 2.142 38.028 1.00 98.00 87 THR A C 1
ATOM 727 O O . THR A 1 87 ? -8.179 2.066 36.912 1.00 98.00 87 THR A O 1
ATOM 730 N N . ASP A 1 88 ? -9.658 3.032 38.290 1.00 97.88 88 ASP A N 1
ATOM 731 C CA . ASP A 1 88 ? -10.188 3.947 37.264 1.00 97.88 88 ASP A CA 1
ATOM 732 C C . ASP A 1 88 ? -9.100 4.842 36.649 1.00 97.88 88 ASP A C 1
ATOM 734 O O . ASP A 1 88 ? -9.130 5.143 35.454 1.00 97.88 88 ASP A O 1
ATOM 738 N N . HIS A 1 89 ? -8.104 5.239 37.448 1.00 97.31 89 HIS A N 1
ATOM 739 C CA . HIS A 1 89 ? -6.955 6.004 36.965 1.00 97.31 89 HIS A CA 1
ATOM 740 C C . HIS A 1 89 ? -6.150 5.209 35.931 1.00 97.31 89 HIS A C 1
ATOM 742 O O . HIS A 1 89 ? -5.961 5.670 34.807 1.00 97.31 89 HIS A O 1
ATOM 748 N N . GLN A 1 90 ? -5.745 3.987 36.285 1.00 97.25 90 GLN A N 1
ATOM 749 C CA . GLN A 1 90 ? -4.981 3.107 35.396 1.00 97.25 90 GLN A CA 1
ATOM 750 C C . GLN A 1 90 ? -5.776 2.756 34.134 1.00 97.25 90 GLN A C 1
ATOM 752 O O . GLN A 1 90 ? -5.228 2.737 33.034 1.00 97.25 90 GLN A O 1
ATOM 757 N N . LEU A 1 91 ? -7.089 2.531 34.261 1.00 96.75 91 LEU A N 1
ATOM 758 C CA . LEU A 1 91 ? -7.962 2.289 33.115 1.00 96.75 91 LEU A CA 1
ATOM 759 C C . LEU A 1 91 ? -7.936 3.469 32.133 1.00 96.75 91 LEU A C 1
ATOM 761 O O . LEU A 1 91 ? -7.819 3.261 30.924 1.00 96.75 91 LEU A O 1
ATOM 765 N N . ASN A 1 92 ? -8.004 4.704 32.635 1.00 97.06 92 ASN A N 1
ATOM 766 C CA . ASN A 1 92 ? -7.942 5.902 31.798 1.00 97.06 92 ASN A CA 1
ATOM 767 C C . ASN A 1 92 ? -6.582 6.068 31.106 1.00 97.06 92 ASN A C 1
ATOM 769 O O . ASN A 1 92 ? -6.548 6.423 29.925 1.00 97.06 92 ASN A O 1
ATOM 773 N N . GLU A 1 93 ? -5.479 5.766 31.793 1.00 97.06 93 GLU A N 1
ATOM 774 C CA . GLU A 1 93 ? -4.136 5.767 31.198 1.00 97.06 93 GLU A CA 1
ATOM 775 C C . GLU A 1 93 ? -4.027 4.739 30.066 1.00 97.06 93 GLU A C 1
ATOM 777 O O . GLU A 1 93 ? -3.648 5.087 28.944 1.00 97.06 93 GLU A O 1
ATOM 782 N N . HIS A 1 94 ? -4.474 3.501 30.293 1.00 95.06 94 HIS A N 1
ATOM 783 C CA . HIS A 1 94 ? -4.498 2.473 29.251 1.00 95.06 94 HIS A CA 1
ATOM 784 C C . HIS A 1 94 ? -5.380 2.866 28.063 1.00 95.06 94 HIS A C 1
ATOM 786 O O . HIS A 1 94 ? -4.999 2.660 26.908 1.00 95.06 94 HIS A O 1
ATOM 792 N N . LEU A 1 95 ? -6.545 3.474 28.307 1.00 94.44 95 LEU A N 1
ATOM 793 C CA . LEU A 1 95 ? -7.400 3.988 27.236 1.00 94.44 95 LEU A CA 1
ATOM 794 C C . LEU A 1 95 ? -6.711 5.103 26.441 1.00 94.44 95 LEU A C 1
ATOM 796 O O . LEU A 1 95 ? -6.861 5.161 25.216 1.00 94.44 95 LEU A O 1
ATOM 800 N N . HIS A 1 96 ? -5.941 5.968 27.101 1.00 95.62 96 HIS A N 1
ATOM 801 C CA . HIS A 1 96 ? -5.151 6.999 26.436 1.00 95.62 96 HIS A CA 1
ATOM 802 C C . HIS A 1 96 ? -4.056 6.387 25.550 1.00 95.62 96 HIS A C 1
ATOM 804 O O . HIS A 1 96 ? -3.955 6.731 24.369 1.00 95.62 96 HIS A O 1
ATOM 810 N N . GLU A 1 97 ? -3.310 5.405 26.056 1.00 95.94 97 GLU A N 1
ATOM 811 C CA . GLU A 1 97 ? -2.314 4.678 25.264 1.00 95.94 97 GLU A CA 1
ATOM 812 C C . GLU A 1 97 ? -2.927 3.966 24.056 1.00 95.94 97 GLU A C 1
ATOM 814 O O . GLU A 1 97 ? -2.369 3.994 22.957 1.00 95.94 97 GLU A O 1
ATOM 819 N N . ILE A 1 98 ? -4.083 3.320 24.242 1.00 94.69 98 ILE A N 1
ATOM 820 C CA . ILE A 1 98 ? -4.813 2.646 23.165 1.00 94.69 98 ILE A CA 1
ATOM 821 C C . ILE A 1 98 ? -5.203 3.655 22.086 1.00 94.69 98 ILE A C 1
ATOM 823 O O . ILE A 1 98 ? -5.075 3.347 20.901 1.00 94.69 98 ILE A O 1
ATOM 827 N N . ARG A 1 99 ? -5.627 4.868 22.461 1.00 92.75 99 ARG A N 1
ATOM 828 C CA . ARG A 1 99 ? -5.932 5.936 21.497 1.00 92.75 99 ARG A CA 1
ATOM 829 C C . ARG A 1 99 ? -4.693 6.374 20.720 1.00 92.75 99 ARG A C 1
ATOM 831 O O . ARG A 1 99 ? -4.775 6.479 19.501 1.00 92.75 99 ARG A O 1
ATOM 838 N N . ILE A 1 100 ? -3.546 6.557 21.375 1.00 93.75 100 ILE A N 1
ATOM 839 C CA . ILE A 1 100 ? -2.285 6.894 20.690 1.00 93.75 100 ILE A CA 1
ATOM 840 C C . ILE A 1 100 ? -1.896 5.785 19.701 1.00 93.75 100 ILE A C 1
ATOM 842 O O . ILE A 1 100 ? -1.599 6.057 18.536 1.00 93.75 100 ILE A O 1
ATOM 846 N N . LYS A 1 101 ? -1.972 4.521 20.134 1.00 94.69 101 LYS A N 1
ATOM 847 C CA . LYS A 1 101 ? -1.722 3.350 19.278 1.00 94.69 101 LYS A CA 1
ATOM 848 C C . LYS A 1 101 ? -2.696 3.305 18.095 1.00 94.69 101 LYS A C 1
ATOM 850 O O . LYS A 1 101 ? -2.279 3.033 16.971 1.00 94.69 101 LYS A O 1
ATOM 855 N N . ALA A 1 102 ? -3.974 3.607 18.325 1.00 92.94 102 ALA A N 1
ATOM 856 C CA . ALA A 1 102 ? -4.998 3.650 17.286 1.00 92.94 102 ALA A CA 1
ATOM 857 C C . ALA A 1 102 ? -4.696 4.714 16.223 1.00 92.94 102 ALA A C 1
ATOM 859 O O . ALA A 1 102 ? -4.799 4.415 15.037 1.00 92.94 102 ALA A O 1
ATOM 860 N N . ILE A 1 103 ? -4.272 5.916 16.635 1.00 91.00 103 ILE A N 1
ATOM 861 C CA . ILE A 1 103 ? -3.869 6.999 15.723 1.00 91.00 103 ILE A CA 1
ATOM 862 C C . ILE A 1 103 ? -2.708 6.543 14.832 1.00 91.00 103 ILE A C 1
ATOM 864 O O . ILE A 1 103 ? -2.765 6.724 13.618 1.00 91.00 103 ILE A O 1
ATOM 868 N N . GLY A 1 104 ? -1.695 5.886 15.408 1.00 91.56 104 GLY A N 1
ATOM 869 C CA . GLY A 1 104 ? -0.565 5.350 14.640 1.00 91.56 104 GLY A CA 1
ATOM 870 C C . GLY A 1 104 ? -0.977 4.292 13.608 1.00 91.56 104 GLY A C 1
ATOM 871 O O . GLY A 1 104 ? -0.472 4.285 12.488 1.00 91.56 104 GLY A O 1
ATOM 872 N N . LEU A 1 105 ? -1.933 3.421 13.946 1.00 90.69 105 LEU A N 1
ATOM 873 C CA . LEU A 1 105 ? -2.464 2.410 13.020 1.00 90.69 105 LEU A CA 1
ATOM 874 C C . LEU A 1 105 ? -3.359 3.002 11.917 1.00 90.69 105 LEU A C 1
ATOM 876 O O . LEU A 1 105 ? -3.487 2.405 10.847 1.00 90.69 105 LEU A O 1
ATOM 880 N N . LEU A 1 106 ? -3.979 4.155 12.179 1.00 91.12 106 LEU A N 1
ATOM 881 C CA . LEU A 1 106 ? -4.894 4.859 11.277 1.00 91.12 106 LEU A CA 1
ATOM 882 C C . LEU A 1 106 ? -4.197 5.741 10.236 1.00 91.12 106 LEU A C 1
ATOM 884 O O . LEU A 1 106 ? -4.890 6.412 9.476 1.00 91.12 106 LEU A O 1
ATOM 888 N N . GLN A 1 107 ? -2.864 5.736 10.167 1.00 92.06 107 GLN A N 1
ATOM 889 C CA . GLN A 1 107 ? -2.133 6.515 9.171 1.00 92.06 107 GLN A CA 1
ATOM 890 C C . GLN A 1 107 ? -2.633 6.205 7.751 1.00 92.06 107 GLN A C 1
ATOM 892 O O . GLN A 1 107 ? -2.563 5.062 7.282 1.00 92.06 107 GLN A O 1
ATOM 897 N N . PHE A 1 108 ? -3.129 7.239 7.070 1.00 94.00 108 PHE A N 1
ATOM 898 C CA . PHE A 1 108 ? -3.709 7.109 5.740 1.00 94.00 108 PHE A CA 1
ATOM 899 C C . PHE A 1 108 ? -2.636 6.760 4.694 1.00 94.00 108 PHE A C 1
ATOM 901 O O . PHE A 1 108 ? -1.549 7.350 4.715 1.00 94.00 108 PHE A O 1
ATOM 908 N N . PRO A 1 109 ? -2.910 5.826 3.762 1.00 94.56 109 PRO A N 1
ATOM 909 C CA . PRO A 1 109 ? -2.066 5.629 2.592 1.00 94.56 109 PRO A CA 1
ATOM 910 C C . PRO A 1 109 ? -1.891 6.945 1.814 1.00 94.56 109 PRO A C 1
ATOM 912 O O . PRO A 1 109 ? -2.888 7.623 1.546 1.00 94.56 109 PRO A O 1
ATOM 915 N N . PRO A 1 110 ? -0.657 7.313 1.434 1.00 94.06 110 PRO A N 1
ATOM 916 C CA . PRO A 1 110 ? -0.400 8.587 0.777 1.00 94.06 110 PRO A CA 1
ATOM 917 C C . PRO A 1 110 ? -0.986 8.618 -0.639 1.00 94.06 110 PRO A C 1
ATOM 919 O O . PRO A 1 110 ? -0.832 7.659 -1.398 1.00 94.06 110 PRO A O 1
ATOM 922 N N . ALA A 1 111 ? -1.621 9.735 -1.000 1.00 93.19 111 ALA A N 1
ATOM 923 C CA . ALA A 1 111 ? -2.015 10.026 -2.374 1.00 93.19 111 ALA A CA 1
ATOM 924 C C . ALA A 1 111 ? -0.846 10.711 -3.096 1.00 93.19 111 ALA A C 1
ATOM 926 O O . ALA A 1 111 ? -0.439 11.810 -2.726 1.00 93.19 111 ALA A O 1
ATOM 927 N N . VAL A 1 112 ? -0.276 10.035 -4.094 1.00 93.38 112 VAL A N 1
ATOM 928 C CA . VAL A 1 112 ? 0.893 10.499 -4.856 1.00 93.38 112 VAL A CA 1
ATOM 929 C C . VAL A 1 112 ? 0.665 10.305 -6.350 1.00 93.38 112 VAL A C 1
ATOM 931 O O . VAL A 1 112 ? -0.149 9.481 -6.761 1.00 93.38 112 VAL A O 1
ATOM 934 N N . VAL A 1 113 ? 1.404 11.051 -7.165 1.00 93.62 113 VAL A N 1
ATOM 935 C CA . VAL A 1 113 ? 1.379 10.937 -8.630 1.00 93.62 113 VAL A CA 1
ATOM 936 C C . VAL A 1 113 ? 1.914 9.574 -9.090 1.00 93.62 113 VAL A C 1
ATOM 938 O O . VAL A 1 113 ? 2.820 9.009 -8.467 1.00 93.62 113 VAL A O 1
ATOM 941 N N . VAL A 1 114 ? 1.372 9.050 -10.195 1.00 92.75 114 VAL A N 1
ATOM 942 C CA . VAL A 1 114 ? 1.896 7.834 -10.838 1.00 92.75 114 VAL A CA 1
ATOM 943 C C . VAL A 1 114 ? 3.334 8.054 -11.305 1.00 92.75 114 VAL A C 1
ATOM 945 O O . VAL A 1 114 ? 3.660 9.038 -11.973 1.00 92.75 114 VAL A O 1
ATOM 948 N N . ARG A 1 115 ? 4.220 7.106 -10.992 1.00 90.44 115 ARG A N 1
ATOM 949 C CA . ARG A 1 115 ? 5.609 7.151 -11.464 1.00 90.44 115 ARG A CA 1
ATOM 950 C C . ARG A 1 115 ? 5.680 6.920 -12.979 1.00 90.44 115 ARG A C 1
ATOM 952 O O . ARG A 1 115 ? 5.178 5.922 -13.488 1.00 90.44 115 ARG A O 1
ATOM 959 N N . LYS A 1 116 ? 6.376 7.803 -13.700 1.00 86.88 116 LYS A N 1
ATOM 960 C CA . LYS A 1 116 ? 6.668 7.627 -15.133 1.00 86.88 116 LYS A CA 1
ATOM 961 C C . LYS A 1 116 ? 7.842 6.666 -15.354 1.00 86.88 116 LYS A C 1
ATOM 963 O O . LYS A 1 116 ? 8.781 6.676 -14.546 1.00 86.88 116 LYS A O 1
ATOM 968 N N . PRO A 1 117 ? 7.842 5.874 -16.443 1.00 83.88 117 PRO A N 1
ATOM 969 C CA . PRO A 1 117 ? 8.989 5.048 -16.801 1.00 83.88 117 PRO A CA 1
ATOM 970 C C . PRO A 1 117 ? 10.208 5.946 -17.038 1.00 83.88 117 PRO A C 1
ATOM 972 O O . PRO A 1 117 ? 10.164 6.882 -17.837 1.00 83.88 117 PRO A O 1
ATOM 975 N N . LYS A 1 118 ? 11.297 5.678 -16.315 1.00 76.38 118 LYS A N 1
ATOM 976 C CA . LYS A 1 118 ? 12.577 6.365 -16.495 1.00 76.38 118 LYS A CA 1
ATOM 977 C C . LYS A 1 118 ? 13.504 5.430 -17.252 1.00 76.38 118 LYS A C 1
ATOM 979 O O . LYS A 1 118 ? 13.893 4.394 -16.729 1.00 76.38 118 LYS A O 1
ATOM 984 N N . VAL A 1 119 ? 13.844 5.792 -18.485 1.00 82.38 119 VAL A N 1
ATOM 985 C CA . VAL A 1 119 ? 14.817 5.043 -19.287 1.00 82.38 119 VAL A CA 1
ATOM 986 C C . VAL A 1 119 ? 16.038 5.924 -19.477 1.00 82.38 119 VAL A C 1
ATOM 988 O O . VAL A 1 119 ? 16.147 6.681 -20.440 1.00 82.38 119 VAL A O 1
ATOM 991 N N . LYS A 1 120 ? 16.952 5.863 -18.509 1.00 91.75 120 LYS A N 1
ATOM 992 C CA . LYS A 1 120 ? 18.262 6.499 -18.622 1.00 91.75 120 LYS A CA 1
ATOM 993 C C . LYS A 1 120 ? 19.253 5.486 -19.183 1.00 91.75 120 LYS A C 1
ATOM 995 O O . LYS A 1 120 ? 19.491 4.444 -18.578 1.00 91.75 120 LYS A O 1
ATOM 1000 N N . VAL A 1 121 ? 19.831 5.800 -20.338 1.00 94.56 121 VAL A N 1
ATOM 1001 C CA . VAL A 1 121 ? 20.874 4.984 -20.972 1.00 94.56 121 VAL A CA 1
ATOM 1002 C C . VAL A 1 121 ? 22.241 5.471 -20.498 1.00 94.56 121 VAL A C 1
ATOM 1004 O O . VAL A 1 121 ? 22.529 6.662 -20.585 1.00 94.56 121 VAL A O 1
ATOM 1007 N N . PHE A 1 122 ? 23.074 4.557 -20.002 1.00 94.19 122 PHE A N 1
ATOM 1008 C CA . PHE A 1 122 ? 24.429 4.848 -19.525 1.00 94.19 122 PHE A CA 1
ATOM 1009 C C . PHE A 1 122 ? 25.485 4.639 -20.610 1.00 94.19 122 PHE A C 1
ATOM 1011 O O . PHE A 1 122 ? 26.340 5.499 -20.799 1.00 94.19 122 PHE A O 1
ATOM 1018 N N . SER A 1 123 ? 25.433 3.514 -21.330 1.00 95.38 123 SER A N 1
ATOM 1019 C CA . SER A 1 123 ? 26.376 3.205 -22.413 1.00 95.38 123 SER A CA 1
ATOM 1020 C C . SER A 1 123 ? 25.725 2.367 -23.513 1.00 95.38 123 SER A C 1
ATOM 1022 O O . SER A 1 123 ? 24.702 1.710 -23.298 1.00 95.38 123 SER A O 1
ATOM 1024 N N . ARG A 1 124 ? 26.312 2.401 -24.714 1.00 95.25 124 ARG A N 1
ATOM 1025 C CA . ARG A 1 124 ? 25.904 1.590 -25.868 1.00 95.25 124 ARG A CA 1
ATOM 1026 C C . ARG A 1 124 ? 27.134 0.919 -26.459 1.00 95.25 124 ARG A C 1
ATOM 1028 O O . ARG A 1 124 ? 27.890 1.557 -27.184 1.00 95.25 124 ARG A O 1
ATOM 1035 N N . ASP A 1 125 ? 27.301 -0.364 -26.164 1.00 94.81 125 ASP A N 1
ATOM 1036 C CA . ASP A 1 125 ? 28.484 -1.124 -26.564 1.00 94.81 125 ASP A CA 1
ATOM 1037 C C . ASP A 1 125 ? 28.102 -2.163 -27.625 1.00 94.81 125 ASP A C 1
ATOM 1039 O O . ASP A 1 125 ? 27.798 -3.314 -27.313 1.00 94.81 125 ASP A O 1
ATOM 1043 N N . PHE A 1 126 ? 28.110 -1.760 -28.899 1.00 93.56 126 PHE A N 1
ATOM 1044 C CA . PHE A 1 126 ? 27.660 -2.612 -30.013 1.00 93.56 126 PHE A CA 1
ATOM 1045 C C . PHE A 1 126 ? 28.479 -3.900 -30.185 1.00 93.56 126 PHE A C 1
ATOM 1047 O O . PHE A 1 126 ? 27.963 -4.878 -30.718 1.00 93.56 126 PHE A O 1
ATOM 1054 N N . ALA A 1 127 ? 29.725 -3.934 -29.701 1.00 93.56 127 ALA A N 1
ATOM 1055 C CA . ALA A 1 127 ? 30.568 -5.131 -29.719 1.00 93.56 127 ALA A CA 1
ATOM 1056 C C . ALA A 1 127 ? 30.005 -6.283 -28.862 1.00 93.56 127 ALA A C 1
ATOM 1058 O O . ALA A 1 127 ? 30.342 -7.439 -29.090 1.00 93.56 127 ALA A O 1
ATOM 1059 N N . LEU A 1 128 ? 29.135 -5.978 -27.893 1.00 91.06 128 LEU A N 1
ATOM 1060 C CA . LEU A 1 128 ? 28.478 -6.973 -27.041 1.00 91.06 128 LEU A CA 1
ATOM 1061 C C . LEU A 1 128 ? 27.160 -7.489 -27.635 1.00 91.06 128 LEU A C 1
ATOM 1063 O O . LEU A 1 128 ? 26.494 -8.327 -27.020 1.00 91.06 128 LEU A O 1
ATOM 1067 N N . LYS A 1 129 ? 26.762 -7.003 -28.817 1.00 92.31 129 LYS A N 1
ATOM 1068 C CA . LYS A 1 129 ? 25.528 -7.433 -29.472 1.00 92.31 129 LYS A CA 1
ATOM 1069 C C . LYS A 1 129 ? 25.605 -8.918 -29.824 1.00 92.31 129 LYS A C 1
ATOM 1071 O O . LYS A 1 129 ? 26.489 -9.345 -30.557 1.00 92.31 129 LYS A O 1
ATOM 1076 N N . GLY A 1 130 ? 24.655 -9.699 -29.312 1.00 88.00 130 GLY A N 1
ATOM 1077 C CA . GLY A 1 130 ? 24.605 -11.148 -29.538 1.00 88.00 130 GLY A CA 1
ATOM 1078 C C . GLY A 1 130 ? 25.587 -11.973 -28.696 1.00 88.00 130 GLY A C 1
ATOM 1079 O O . GLY A 1 130 ? 25.677 -13.179 -28.904 1.00 88.00 130 GLY A O 1
ATOM 1080 N N . TYR A 1 131 ? 26.289 -11.362 -27.732 1.00 89.12 131 TYR A N 1
ATOM 1081 C CA . TYR A 1 131 ? 27.157 -12.092 -26.799 1.00 89.12 131 TYR A CA 1
ATOM 1082 C C . TYR A 1 131 ? 26.360 -12.978 -25.825 1.00 89.12 131 TYR A C 1
ATOM 1084 O O . TYR A 1 131 ? 26.774 -14.085 -25.491 1.00 89.12 131 TYR A O 1
ATOM 1092 N N . GLY A 1 132 ? 25.210 -12.488 -25.355 1.00 86.94 132 GLY A N 1
ATOM 1093 C CA . GLY A 1 132 ? 24.333 -13.200 -24.425 1.00 86.94 132 GLY A CA 1
ATOM 1094 C C . GLY A 1 132 ? 23.035 -13.666 -25.077 1.00 86.94 132 GLY A C 1
ATOM 1095 O O . GLY A 1 132 ? 22.550 -13.061 -26.029 1.00 86.94 132 GLY A O 1
ATOM 1096 N N . THR A 1 133 ? 22.437 -14.717 -24.515 1.00 93.56 133 THR A N 1
ATOM 1097 C CA . THR A 1 133 ? 21.087 -15.192 -24.871 1.00 93.56 133 THR A CA 1
ATOM 1098 C C . THR A 1 133 ? 19.985 -14.485 -24.077 1.00 93.56 133 THR A C 1
ATOM 1100 O O . THR A 1 133 ? 18.834 -14.452 -24.508 1.00 93.56 133 THR A O 1
ATOM 1103 N N . SER A 1 134 ? 20.321 -13.895 -22.927 1.00 94.50 134 SER A N 1
ATOM 1104 C CA . SER A 1 134 ? 19.388 -13.215 -22.025 1.00 94.50 134 SER A CA 1
ATOM 1105 C C . SER A 1 134 ? 19.916 -11.862 -21.553 1.00 94.50 134 SER A C 1
ATOM 1107 O O . SER A 1 134 ? 21.119 -11.610 -21.558 1.00 94.50 134 SER A O 1
ATOM 1109 N N . LYS A 1 135 ? 19.004 -11.006 -21.082 1.00 92.94 135 LYS A N 1
ATOM 1110 C CA . LYS A 1 135 ? 19.345 -9.734 -20.433 1.00 92.94 135 LYS A CA 1
ATOM 1111 C C . LYS A 1 135 ? 20.003 -9.987 -19.076 1.00 92.94 135 LYS A C 1
ATOM 1113 O O . LYS A 1 135 ? 19.522 -10.825 -18.314 1.00 92.94 135 LYS A O 1
ATOM 1118 N N . PHE A 1 136 ? 21.050 -9.233 -18.754 1.00 94.12 136 PHE A N 1
ATOM 1119 C CA . PHE A 1 136 ? 21.680 -9.272 -17.431 1.00 94.12 136 PHE A CA 1
ATOM 1120 C C . PHE A 1 136 ? 21.192 -8.106 -16.589 1.00 94.12 136 PHE A C 1
ATOM 1122 O O . PHE A 1 136 ? 21.128 -6.982 -17.081 1.00 94.12 136 PHE A O 1
ATOM 1129 N N . VAL A 1 137 ? 20.880 -8.359 -15.320 1.00 95.44 137 VAL A N 1
ATOM 1130 C CA . VAL A 1 137 ? 20.478 -7.313 -14.380 1.00 95.44 137 VAL A CA 1
A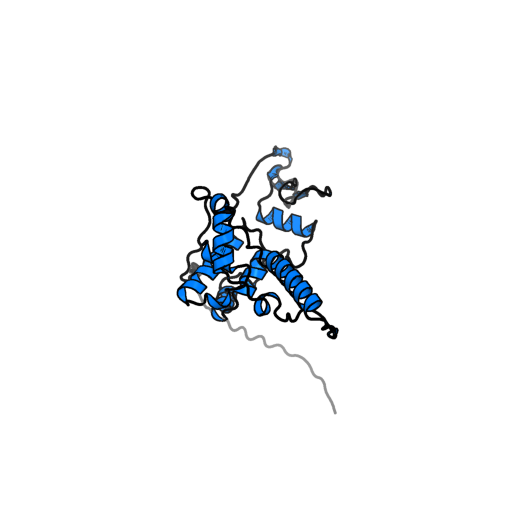TOM 1131 C C . VAL A 1 137 ? 21.496 -7.223 -13.257 1.00 95.44 137 VAL A C 1
ATOM 1133 O O . VAL A 1 137 ? 21.749 -8.206 -12.566 1.00 95.44 137 VAL A O 1
ATOM 1136 N N . PHE A 1 138 ? 22.060 -6.035 -13.077 1.00 95.94 138 PHE A N 1
ATOM 1137 C CA . PHE A 1 138 ? 23.003 -5.720 -12.016 1.00 95.94 138 PHE A CA 1
ATOM 1138 C C . PHE A 1 138 ? 22.302 -4.839 -10.987 1.00 95.94 138 PHE A C 1
ATOM 1140 O O . PHE A 1 138 ? 21.612 -3.882 -11.346 1.00 95.94 138 PHE A O 1
ATOM 1147 N N . THR A 1 139 ? 22.470 -5.165 -9.710 1.00 96.12 139 THR A N 1
ATOM 1148 C CA . THR A 1 139 ? 21.865 -4.422 -8.605 1.00 96.12 139 THR A CA 1
ATOM 1149 C C . THR A 1 139 ? 22.897 -4.140 -7.532 1.00 96.12 139 THR A C 1
ATOM 1151 O O . THR A 1 139 ? 23.690 -5.009 -7.173 1.00 96.12 139 THR A O 1
ATOM 1154 N N . ASP A 1 140 ? 22.851 -2.928 -6.997 1.00 95.69 140 ASP A N 1
ATOM 1155 C CA . ASP A 1 140 ? 23.616 -2.554 -5.820 1.00 95.69 140 ASP A CA 1
ATOM 1156 C C . ASP A 1 140 ? 22.917 -3.052 -4.540 1.00 95.69 140 ASP A C 1
ATOM 1158 O O . ASP A 1 140 ? 21.764 -2.706 -4.251 1.00 95.69 140 ASP A O 1
ATOM 1162 N N . ILE A 1 141 ? 23.629 -3.879 -3.773 1.00 95.31 141 ILE A N 1
ATOM 1163 C CA . ILE A 1 141 ? 23.161 -4.490 -2.520 1.00 95.31 141 ILE A CA 1
ATOM 1164 C C . ILE A 1 141 ? 23.697 -3.783 -1.266 1.00 95.31 141 ILE A C 1
ATOM 1166 O O . ILE A 1 141 ? 23.585 -4.318 -0.165 1.00 95.31 141 ILE A O 1
ATOM 1170 N N . THR A 1 142 ? 24.248 -2.574 -1.403 1.00 95.06 142 THR A N 1
ATOM 1171 C CA . THR A 1 142 ? 24.777 -1.793 -0.276 1.00 95.06 142 THR A CA 1
ATOM 1172 C C . THR A 1 142 ? 23.721 -1.585 0.816 1.00 95.06 142 THR A C 1
ATOM 1174 O O . THR A 1 142 ? 22.578 -1.189 0.558 1.00 95.06 142 THR A O 1
ATOM 1177 N N . PHE A 1 143 ? 24.084 -1.869 2.066 1.00 92.81 143 PHE A N 1
ATOM 1178 C CA . PHE A 1 143 ? 23.178 -1.729 3.203 1.00 92.81 143 PHE A CA 1
ATOM 1179 C C . PHE A 1 143 ? 22.930 -0.249 3.549 1.00 92.81 143 PHE A C 1
ATOM 1181 O O . PHE A 1 143 ? 23.802 0.593 3.369 1.00 92.81 143 PHE A O 1
ATOM 1188 N N . GLY A 1 144 ? 21.733 0.076 4.047 1.00 89.56 144 GLY A N 1
ATOM 1189 C CA . GLY A 1 144 ? 21.372 1.434 4.487 1.00 89.56 144 GLY A CA 1
ATOM 1190 C C . GLY A 1 144 ? 20.830 2.375 3.403 1.00 89.56 144 GLY A C 1
ATOM 1191 O O . GLY A 1 144 ? 20.260 3.409 3.740 1.00 89.56 144 GLY A O 1
ATOM 1192 N N . LEU A 1 145 ? 20.926 2.016 2.118 1.00 93.06 145 LEU A N 1
ATOM 1193 C CA . LEU A 1 145 ? 20.300 2.783 1.034 1.00 93.06 145 LEU A CA 1
ATOM 1194 C C . LEU A 1 145 ? 18.787 2.536 0.953 1.00 93.06 145 LEU A C 1
ATOM 1196 O O . LEU A 1 145 ? 18.311 1.421 1.193 1.00 93.06 145 LEU A O 1
ATOM 1200 N N . LYS A 1 146 ? 18.021 3.559 0.555 1.00 92.50 146 LYS A N 1
ATOM 1201 C CA . LYS A 1 146 ? 16.586 3.401 0.278 1.00 92.50 146 LYS A CA 1
ATOM 1202 C C . LYS A 1 146 ? 16.359 2.699 -1.055 1.00 92.50 146 LYS A C 1
ATOM 1204 O O . LYS A 1 146 ? 17.071 2.941 -2.026 1.00 92.50 146 LYS A O 1
ATOM 1209 N N . ASP A 1 147 ? 15.275 1.937 -1.148 1.00 91.31 147 ASP A N 1
ATOM 1210 C CA . ASP A 1 147 ? 14.910 1.174 -2.351 1.00 91.31 147 ASP A CA 1
ATOM 1211 C C . ASP A 1 147 ? 14.743 2.033 -3.613 1.00 91.31 147 ASP A C 1
ATOM 1213 O O . ASP A 1 147 ? 14.946 1.540 -4.721 1.00 91.31 147 ASP A O 1
ATOM 1217 N N . ASN A 1 148 ? 14.425 3.323 -3.466 1.00 88.12 148 ASN A N 1
ATOM 1218 C CA . ASN A 1 148 ? 14.297 4.278 -4.575 1.00 88.12 148 ASN A CA 1
ATOM 1219 C C . ASN A 1 148 ? 15.639 4.882 -5.021 1.00 88.12 148 ASN A C 1
ATOM 1221 O O . ASN A 1 148 ? 15.744 5.347 -6.149 1.00 88.12 148 ASN A O 1
ATOM 1225 N N . GLU A 1 149 ? 16.657 4.859 -4.160 1.00 90.62 149 GLU A N 1
ATOM 1226 C CA . GLU A 1 149 ? 17.978 5.460 -4.400 1.00 90.62 149 GLU A CA 1
ATOM 1227 C C . GLU A 1 149 ? 18.992 4.424 -4.933 1.00 90.62 149 GLU A C 1
ATOM 1229 O O . GLU A 1 149 ? 20.027 4.790 -5.479 1.00 90.62 149 GLU A O 1
ATOM 1234 N N . ARG A 1 150 ? 18.684 3.120 -4.829 1.00 92.19 150 ARG A N 1
ATOM 1235 C CA . ARG A 1 150 ? 19.549 2.018 -5.294 1.00 92.19 150 ARG A CA 1
ATOM 1236 C C . ARG A 1 150 ? 19.815 2.048 -6.802 1.00 92.19 150 ARG A C 1
ATOM 1238 O O . ARG A 1 150 ? 18.895 2.230 -7.604 1.00 92.19 150 ARG A O 1
ATOM 1245 N N . LEU A 1 151 ? 21.050 1.770 -7.206 1.00 93.31 151 LEU A N 1
ATOM 1246 C CA . LEU A 1 151 ? 21.399 1.609 -8.616 1.00 93.31 151 LEU A CA 1
ATOM 1247 C C . LEU A 1 151 ? 21.028 0.201 -9.086 1.00 93.31 151 LEU A C 1
ATOM 1249 O O . LEU A 1 151 ? 21.552 -0.797 -8.592 1.00 93.31 151 LEU A O 1
ATOM 1253 N N . ILE A 1 152 ? 20.106 0.131 -10.046 1.00 95.31 152 ILE A N 1
ATOM 1254 C CA . ILE A 1 152 ? 19.697 -1.114 -10.697 1.00 95.31 152 ILE A CA 1
ATOM 1255 C C . ILE A 1 152 ? 19.746 -0.862 -12.196 1.00 95.31 152 ILE A C 1
ATOM 1257 O O . ILE A 1 152 ? 19.049 0.020 -12.704 1.00 95.31 152 ILE A O 1
ATOM 1261 N N . VAL A 1 153 ? 20.571 -1.636 -12.898 1.00 95.69 153 VAL A N 1
ATOM 1262 C CA . VAL A 1 153 ? 20.812 -1.475 -14.336 1.00 95.69 153 VAL A CA 1
ATOM 1263 C C . VAL A 1 153 ? 20.647 -2.799 -15.068 1.00 95.69 153 VAL A C 1
ATOM 1265 O O . VAL A 1 153 ? 20.962 -3.865 -14.543 1.00 95.69 153 VAL A O 1
ATOM 1268 N N . THR A 1 154 ? 20.141 -2.739 -16.294 1.00 95.12 154 THR A N 1
ATOM 1269 C CA . THR A 1 154 ? 20.039 -3.885 -17.198 1.00 95.12 154 THR A CA 1
ATOM 1270 C C . THR A 1 154 ? 20.987 -3.698 -18.371 1.00 95.12 154 THR A C 1
ATOM 1272 O O . THR A 1 154 ? 21.063 -2.620 -18.961 1.00 95.12 154 THR A O 1
ATOM 1275 N N . ARG A 1 155 ? 21.698 -4.771 -18.718 1.00 94.12 155 ARG A N 1
ATOM 1276 C CA . ARG A 1 155 ? 22.404 -4.912 -19.988 1.00 94.12 155 ARG A CA 1
ATOM 1277 C C . ARG A 1 155 ? 21.519 -5.700 -20.946 1.00 94.12 155 ARG A C 1
ATOM 1279 O O . ARG A 1 155 ? 21.260 -6.886 -20.727 1.00 94.12 155 ARG A O 1
ATOM 1286 N N . ASP A 1 156 ? 21.053 -5.019 -21.985 1.00 93.19 156 ASP A N 1
ATOM 1287 C CA . ASP A 1 156 ? 20.240 -5.614 -23.042 1.00 93.19 156 ASP A CA 1
ATOM 1288 C C . ASP A 1 156 ? 21.087 -6.403 -24.052 1.00 93.19 156 ASP A C 1
ATOM 1290 O O . ASP A 1 156 ? 22.307 -6.255 -24.124 1.00 93.19 156 ASP A O 1
ATOM 1294 N N . LEU A 1 157 ? 20.414 -7.221 -24.868 1.00 93.75 157 LEU A N 1
ATOM 1295 C CA . LEU A 1 157 ? 21.029 -8.054 -25.913 1.00 93.75 157 LEU A CA 1
ATOM 1296 C C . LEU A 1 157 ? 21.738 -7.238 -27.003 1.00 93.75 157 LEU A C 1
ATOM 1298 O O . LEU A 1 157 ? 22.656 -7.738 -27.648 1.00 93.75 157 LEU A O 1
ATOM 1302 N N . ASP A 1 158 ? 21.327 -5.982 -27.188 1.00 91.75 158 ASP A N 1
ATOM 1303 C CA . ASP A 1 158 ? 21.948 -5.038 -28.120 1.00 91.75 158 ASP A CA 1
ATOM 1304 C C . ASP A 1 158 ? 23.264 -4.442 -27.593 1.00 91.75 158 ASP A C 1
ATOM 1306 O O . ASP A 1 158 ? 23.909 -3.662 -28.290 1.00 91.75 158 ASP A O 1
ATOM 1310 N N . GLY A 1 159 ? 23.658 -4.778 -26.359 1.00 91.44 159 GLY A N 1
ATOM 1311 C CA . GLY A 1 159 ? 24.836 -4.217 -25.697 1.00 91.44 159 GLY A CA 1
ATOM 1312 C C . GLY A 1 159 ? 24.579 -2.883 -24.987 1.00 91.44 159 GLY A C 1
ATOM 1313 O O . GLY A 1 159 ? 25.505 -2.304 -24.422 1.00 91.44 159 GLY A O 1
ATOM 1314 N N . THR A 1 160 ? 23.335 -2.398 -24.957 1.00 94.81 160 THR A N 1
ATOM 1315 C CA . THR A 1 160 ? 22.946 -1.166 -24.250 1.00 94.81 160 THR A CA 1
ATOM 1316 C C . THR A 1 160 ? 22.870 -1.394 -22.740 1.00 94.81 160 THR A C 1
ATOM 1318 O O . THR A 1 160 ? 22.211 -2.331 -22.287 1.00 94.81 160 THR A O 1
ATOM 1321 N N . LEU A 1 161 ? 23.520 -0.527 -21.960 1.00 95.50 161 LEU A N 1
ATOM 1322 C CA . LEU A 1 161 ? 23.394 -0.463 -20.504 1.00 95.50 161 LEU A CA 1
ATOM 1323 C C . LEU A 1 161 ? 22.427 0.658 -20.126 1.00 95.50 161 LEU A C 1
ATOM 1325 O O . LEU A 1 161 ? 22.688 1.823 -20.429 1.00 95.50 161 LEU A O 1
ATOM 1329 N N . GLN A 1 162 ? 21.334 0.328 -19.446 1.00 94.75 162 GLN A N 1
ATOM 1330 C CA . GLN A 1 162 ? 20.313 1.303 -19.057 1.00 94.75 162 GLN A CA 1
ATOM 1331 C C . GLN A 1 162 ? 19.703 1.008 -17.687 1.00 94.75 162 GLN A C 1
ATOM 1333 O O . GLN A 1 162 ? 19.849 -0.092 -17.154 1.00 94.75 162 GLN A O 1
ATOM 1338 N N . GLU A 1 163 ? 19.026 1.998 -17.107 1.00 93.69 163 GLU A N 1
ATOM 1339 C CA . GLU A 1 163 ? 18.208 1.803 -15.907 1.00 93.69 163 GLU A CA 1
ATOM 1340 C C . GLU A 1 163 ? 17.072 0.808 -16.158 1.00 93.69 163 GLU A C 1
ATOM 1342 O O . GLU A 1 163 ? 16.566 0.651 -17.271 1.00 93.69 163 GLU A O 1
ATOM 1347 N N . VAL A 1 164 ? 16.691 0.109 -15.094 1.00 93.06 164 VAL A N 1
ATOM 1348 C CA . VAL A 1 164 ? 15.637 -0.904 -15.137 1.00 93.06 164 VAL A CA 1
ATOM 1349 C C . VAL A 1 164 ? 14.264 -0.264 -15.000 1.00 93.06 164 VAL A C 1
ATOM 1351 O O . VAL A 1 164 ? 14.076 0.644 -14.193 1.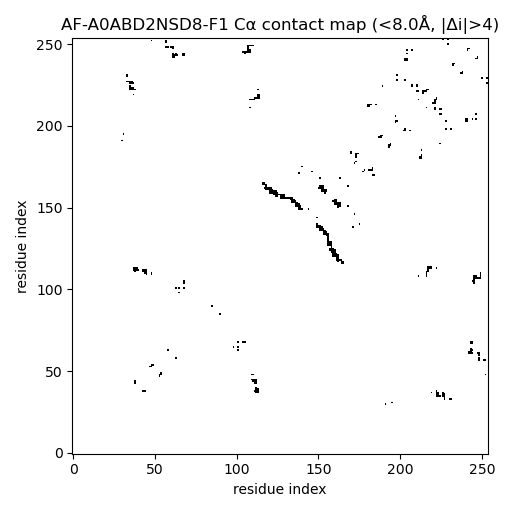00 93.06 164 VAL A O 1
ATOM 1354 N N . ASP A 1 165 ? 13.291 -0.799 -15.740 1.00 92.56 165 ASP A N 1
ATOM 1355 C CA . ASP A 1 165 ? 11.889 -0.426 -15.576 1.00 92.56 165 ASP A CA 1
ATOM 1356 C C . ASP A 1 165 ? 11.403 -0.639 -14.133 1.00 92.56 165 ASP A C 1
ATOM 1358 O O . ASP A 1 165 ? 11.823 -1.570 -13.439 1.00 92.56 165 ASP A O 1
ATOM 1362 N N . TRP A 1 166 ? 10.461 0.189 -13.694 1.00 91.75 166 TRP A N 1
ATOM 1363 C CA . TRP A 1 166 ? 9.928 0.173 -12.337 1.00 91.75 166 TRP A CA 1
ATOM 1364 C C . TRP A 1 166 ? 9.387 -1.192 -11.903 1.00 91.75 166 TRP A C 1
ATOM 1366 O O . TRP A 1 166 ? 9.644 -1.622 -10.780 1.00 91.75 166 TRP A O 1
ATOM 1376 N N . THR A 1 167 ? 8.707 -1.915 -12.797 1.00 91.44 167 THR A N 1
ATOM 1377 C CA . THR A 1 167 ? 8.158 -3.244 -12.480 1.00 91.44 167 THR A CA 1
ATOM 1378 C C . THR A 1 167 ? 9.260 -4.251 -12.153 1.00 91.44 167 THR A C 1
ATOM 1380 O O . THR A 1 167 ? 9.177 -5.029 -11.198 1.00 91.44 167 THR A O 1
ATOM 1383 N N . SER A 1 168 ? 10.339 -4.221 -12.935 1.00 92.19 168 SER A N 1
ATOM 1384 C CA . SER A 1 168 ? 11.493 -5.088 -12.741 1.00 92.19 168 SER A CA 1
ATOM 1385 C C . SER A 1 168 ? 12.302 -4.648 -11.527 1.00 92.19 168 SER A C 1
ATOM 1387 O O . SER A 1 168 ? 12.738 -5.509 -10.765 1.00 92.19 168 SER A O 1
ATOM 1389 N N . ARG A 1 169 ? 12.432 -3.335 -11.302 1.00 93.19 169 ARG A N 1
ATOM 1390 C CA . ARG A 1 169 ? 13.082 -2.750 -10.127 1.00 93.19 169 ARG A CA 1
ATOM 1391 C C . ARG A 1 169 ? 12.431 -3.224 -8.830 1.00 93.19 169 ARG A C 1
ATOM 1393 O O . ARG A 1 169 ? 13.130 -3.745 -7.968 1.00 93.19 169 ARG A O 1
ATOM 1400 N N . ASP A 1 170 ? 11.111 -3.114 -8.711 1.00 93.44 170 ASP A N 1
ATOM 1401 C CA . ASP A 1 170 ? 10.383 -3.533 -7.509 1.00 93.44 170 ASP A CA 1
ATOM 1402 C C . ASP A 1 170 ? 10.520 -5.034 -7.255 1.00 93.44 170 ASP A C 1
ATOM 1404 O O . ASP A 1 170 ? 10.717 -5.470 -6.118 1.00 93.44 170 ASP A O 1
ATOM 1408 N N . ARG A 1 171 ? 10.484 -5.836 -8.326 1.00 94.31 171 ARG A N 1
ATOM 1409 C CA . ARG A 1 171 ? 10.713 -7.279 -8.243 1.00 94.31 171 ARG A CA 1
ATOM 1410 C C . ARG A 1 171 ? 12.123 -7.597 -7.749 1.00 94.31 171 ARG A C 1
ATOM 1412 O O . ARG A 1 171 ? 12.268 -8.447 -6.881 1.00 94.31 171 ARG A O 1
ATOM 1419 N N . ILE A 1 172 ? 13.148 -6.933 -8.284 1.00 95.00 172 ILE A N 1
ATOM 1420 C CA . ILE A 1 172 ? 14.551 -7.125 -7.882 1.00 95.00 172 ILE A CA 1
ATOM 1421 C C . ILE A 1 172 ? 14.751 -6.691 -6.432 1.00 95.00 172 ILE A C 1
ATOM 1423 O O . ILE A 1 172 ? 15.310 -7.452 -5.647 1.00 95.00 172 ILE A O 1
ATOM 1427 N N . ASN A 1 173 ? 14.216 -5.531 -6.049 1.00 94.62 173 ASN A N 1
ATOM 1428 C CA . ASN A 1 173 ? 14.230 -5.074 -4.664 1.00 94.62 173 ASN A CA 1
ATOM 1429 C C . ASN A 1 173 ? 13.608 -6.123 -3.735 1.00 94.62 173 ASN A C 1
ATOM 1431 O O . ASN A 1 173 ? 14.209 -6.450 -2.724 1.00 94.62 173 ASN A O 1
ATOM 1435 N N . GLN A 1 174 ? 12.479 -6.736 -4.104 1.00 94.88 174 GLN A N 1
ATOM 1436 C CA . GLN A 1 174 ? 11.869 -7.802 -3.303 1.00 94.88 174 GLN A CA 1
ATOM 1437 C C . GLN A 1 174 ? 12.696 -9.106 -3.266 1.00 94.88 174 GLN A C 1
ATOM 1439 O O . GLN A 1 174 ? 12.588 -9.849 -2.293 1.00 94.88 174 GLN A O 1
ATOM 1444 N N . VAL A 1 175 ? 13.511 -9.406 -4.288 1.00 95.56 175 VAL A N 1
ATOM 1445 C CA . VAL A 1 175 ? 14.422 -10.572 -4.283 1.00 95.56 175 VAL A CA 1
ATOM 1446 C C . VAL A 1 175 ? 15.550 -10.378 -3.271 1.00 95.56 175 VAL A C 1
ATOM 1448 O O . VAL A 1 175 ? 15.813 -11.278 -2.478 1.00 95.56 175 VAL A O 1
ATOM 1451 N N . PHE A 1 176 ? 16.215 -9.221 -3.297 1.00 94.75 176 PHE A N 1
ATOM 1452 C CA . PHE A 1 176 ? 17.387 -8.962 -2.453 1.00 94.75 176 PHE A CA 1
ATOM 1453 C C . PHE A 1 176 ? 17.020 -8.425 -1.062 1.00 94.75 176 PHE A C 1
ATOM 1455 O O . PHE A 1 176 ? 17.704 -8.723 -0.086 1.00 94.75 176 PHE A O 1
ATOM 1462 N N . PHE A 1 177 ? 15.918 -7.684 -0.957 1.00 94.19 177 PHE A N 1
ATOM 1463 C CA . PHE A 1 177 ? 15.405 -7.064 0.267 1.00 94.19 177 PHE A CA 1
ATOM 1464 C C . PHE A 1 177 ? 13.929 -7.449 0.473 1.00 94.19 177 PHE A C 1
ATOM 1466 O O . PHE A 1 177 ? 13.023 -6.636 0.260 1.00 94.19 177 PHE A O 1
ATOM 1473 N N . PRO A 1 178 ? 13.648 -8.704 0.869 1.00 94.50 178 PRO A N 1
ATOM 1474 C CA . PRO A 1 178 ? 12.285 -9.205 0.948 1.00 94.50 178 PRO A CA 1
ATOM 1475 C C . PRO A 1 178 ? 11.482 -8.485 2.034 1.00 94.50 178 PRO A C 1
ATOM 1477 O O . PRO A 1 178 ? 11.729 -8.636 3.233 1.00 94.50 178 PRO A O 1
ATOM 1480 N N . ARG A 1 179 ? 10.447 -7.747 1.622 1.00 93.38 179 ARG A N 1
ATOM 1481 C CA . ARG A 1 179 ? 9.446 -7.204 2.542 1.00 93.38 179 ARG A CA 1
ATOM 1482 C C . ARG A 1 179 ? 8.458 -8.292 2.931 1.00 93.38 179 ARG A C 1
ATOM 1484 O O . ARG A 1 179 ? 8.001 -9.071 2.089 1.00 93.38 179 ARG A O 1
ATOM 1491 N N . LYS A 1 180 ? 8.099 -8.331 4.216 1.00 92.56 180 LYS A N 1
ATOM 1492 C CA . LYS A 1 180 ? 7.153 -9.314 4.747 1.00 92.56 180 LYS A CA 1
ATOM 1493 C C . LYS A 1 180 ? 5.830 -9.230 3.983 1.00 92.56 180 LYS A C 1
ATOM 1495 O O . LYS A 1 180 ? 5.294 -8.140 3.807 1.00 92.56 180 LYS A O 1
ATOM 1500 N N . TYR A 1 181 ? 5.316 -10.393 3.580 1.00 90.38 181 TYR A N 1
ATOM 1501 C CA . TYR A 1 181 ? 4.033 -10.587 2.892 1.00 90.38 181 TYR A CA 1
ATOM 1502 C C . TYR A 1 181 ? 3.908 -10.017 1.463 1.00 90.38 181 TYR A C 1
ATOM 1504 O O . TYR A 1 181 ? 2.918 -10.314 0.799 1.00 90.38 181 TYR A O 1
ATOM 1512 N N . ARG A 1 182 ? 4.885 -9.257 0.951 1.00 94.38 182 ARG A N 1
ATOM 1513 C CA . ARG A 1 182 ? 4.916 -8.862 -0.465 1.00 94.38 182 ARG A CA 1
ATOM 1514 C C . ARG A 1 182 ? 5.349 -10.055 -1.320 1.00 94.38 182 ARG A C 1
ATOM 1516 O O . ARG A 1 182 ? 6.328 -10.735 -1.006 1.00 94.38 182 ARG A O 1
ATOM 1523 N N . GLN A 1 183 ? 4.625 -10.319 -2.403 1.00 93.25 183 GLN A N 1
ATOM 1524 C CA . GLN A 1 183 ? 4.932 -11.415 -3.323 1.00 93.25 183 GLN A CA 1
ATOM 1525 C C . GLN A 1 183 ? 5.771 -10.924 -4.509 1.00 93.25 183 GLN A C 1
ATOM 1527 O O . GLN A 1 183 ? 5.600 -9.802 -4.979 1.00 93.25 183 GLN A O 1
ATOM 1532 N N . LEU A 1 184 ? 6.655 -11.785 -5.027 1.00 93.38 184 LEU A N 1
ATOM 1533 C CA . LEU A 1 184 ? 7.480 -11.488 -6.212 1.00 93.38 184 LEU A CA 1
ATOM 1534 C C . LEU A 1 184 ? 6.660 -11.348 -7.498 1.00 93.38 184 LEU A C 1
ATOM 1536 O O . LEU A 1 184 ? 7.019 -10.584 -8.391 1.00 93.38 184 LEU A O 1
ATOM 1540 N N . LYS A 1 185 ? 5.590 -12.135 -7.614 1.00 92.12 185 LYS A N 1
ATOM 1541 C CA . LYS A 1 185 ? 4.619 -12.048 -8.704 1.00 92.12 185 LYS A CA 1
ATOM 1542 C C . LYS A 1 185 ? 3.349 -11.429 -8.150 1.00 92.12 185 LYS A C 1
ATOM 1544 O O . LYS A 1 185 ? 2.969 -11.735 -7.022 1.00 92.12 185 LYS A O 1
ATOM 1549 N N . VAL A 1 186 ? 2.692 -10.607 -8.960 1.00 91.88 186 VAL A N 1
ATOM 1550 C CA . VAL A 1 186 ? 1.404 -10.020 -8.592 1.00 91.88 186 VAL A CA 1
ATOM 1551 C C . VAL A 1 186 ? 0.397 -11.148 -8.309 1.00 91.88 186 VAL A C 1
ATOM 1553 O O . VAL A 1 186 ? 0.256 -12.053 -9.143 1.00 91.88 186 VAL A O 1
ATOM 1556 N N . PRO A 1 187 ? -0.289 -11.131 -7.150 1.00 93.19 187 PRO A N 1
ATOM 1557 C CA . PRO A 1 187 ? -1.311 -12.112 -6.819 1.00 93.19 187 PRO A CA 1
ATOM 1558 C C . PRO A 1 187 ? -2.414 -12.180 -7.880 1.00 93.19 187 PRO A C 1
ATOM 1560 O O . PRO A 1 187 ? -2.854 -11.162 -8.411 1.00 93.19 187 PRO A O 1
ATOM 1563 N N . HIS A 1 188 ? -2.929 -13.386 -8.131 1.00 91.31 188 HIS A N 1
ATOM 1564 C CA . HIS A 1 188 ? -4.028 -13.617 -9.082 1.00 91.31 188 HIS A CA 1
ATOM 1565 C C . HIS A 1 188 ? -5.310 -12.861 -8.717 1.00 91.31 188 HIS A C 1
ATOM 1567 O O . HIS A 1 188 ? -6.133 -12.597 -9.586 1.00 91.31 188 HIS A O 1
ATOM 1573 N N . LEU A 1 189 ? -5.431 -12.486 -7.447 1.00 91.88 189 LEU A N 1
ATOM 1574 C CA . LEU A 1 189 ? -6.536 -11.739 -6.873 1.00 91.88 189 LEU A CA 1
ATOM 1575 C C . LEU A 1 189 ? -6.802 -10.391 -7.566 1.00 91.88 189 LEU A C 1
ATOM 1577 O O . LEU A 1 189 ? -7.938 -9.940 -7.603 1.00 91.88 189 LEU A O 1
ATOM 1581 N N . PHE A 1 190 ? -5.763 -9.755 -8.118 1.00 92.06 190 PHE A N 1
ATOM 1582 C CA . PHE A 1 190 ? -5.877 -8.459 -8.798 1.00 92.06 190 PHE A CA 1
ATOM 1583 C C . PHE A 1 190 ? -6.214 -8.572 -10.293 1.00 92.06 190 PHE A C 1
ATOM 1585 O O . PHE A 1 190 ? -6.340 -7.546 -10.968 1.00 92.06 190 PHE A O 1
ATOM 1592 N N . LYS A 1 191 ? -6.352 -9.800 -10.818 1.00 89.94 191 LYS A N 1
ATOM 1593 C CA . LYS A 1 191 ? -6.877 -10.041 -12.169 1.00 89.94 191 LYS A CA 1
ATOM 1594 C C . LYS A 1 191 ? -8.384 -9.789 -12.175 1.00 89.94 191 LYS A C 1
ATOM 1596 O O . LYS A 1 191 ? -9.059 -10.165 -11.222 1.00 89.94 191 LYS A O 1
ATOM 1601 N N . GLU A 1 192 ? -8.889 -9.219 -13.266 1.00 83.81 192 GLU A N 1
ATOM 1602 C CA . GLU A 1 192 ? -10.257 -8.685 -13.396 1.00 83.81 192 GLU A CA 1
ATOM 1603 C C . GLU A 1 192 ? -11.343 -9.620 -12.840 1.00 83.81 192 GLU A C 1
ATOM 1605 O O . GLU A 1 192 ? -12.041 -9.234 -11.908 1.00 83.81 192 GLU A O 1
ATOM 1610 N N . ASN A 1 193 ? -11.393 -10.884 -13.276 1.00 88.00 193 ASN A N 1
ATOM 1611 C CA . ASN A 1 193 ? -12.425 -11.836 -12.834 1.00 88.00 193 ASN A CA 1
ATOM 1612 C C . ASN A 1 193 ? -12.471 -12.053 -11.306 1.00 88.00 193 ASN A C 1
ATOM 1614 O O . ASN A 1 193 ? -13.543 -12.079 -10.708 1.00 88.00 193 ASN A O 1
ATOM 1618 N N . TYR A 1 194 ? -11.312 -12.236 -10.660 1.00 92.00 194 TYR A N 1
ATOM 1619 C CA . TYR A 1 194 ? -11.249 -12.468 -9.208 1.00 92.00 194 TYR A CA 1
ATOM 1620 C C . TYR A 1 194 ? -11.444 -11.174 -8.425 1.00 92.00 194 TYR A C 1
ATOM 1622 O O . TYR A 1 194 ? -11.997 -11.176 -7.326 1.00 92.00 194 TYR A O 1
ATOM 1630 N N . PHE A 1 195 ? -10.980 -10.068 -8.996 1.00 93.06 195 PHE A N 1
ATOM 1631 C CA . PHE A 1 195 ? -11.120 -8.752 -8.407 1.00 93.06 195 PHE A CA 1
ATOM 1632 C C . PHE A 1 195 ? -12.595 -8.331 -8.334 1.00 93.06 195 PHE A C 1
ATOM 1634 O O . PHE A 1 195 ? -13.058 -7.901 -7.280 1.00 93.06 195 PHE A O 1
ATOM 1641 N N . GLU A 1 196 ? -13.355 -8.551 -9.407 1.00 91.00 196 GLU A N 1
ATOM 1642 C CA . GLU A 1 196 ? -14.809 -8.348 -9.459 1.00 91.00 196 GLU A CA 1
ATOM 1643 C C . GLU A 1 196 ? -15.552 -9.159 -8.402 1.00 91.00 196 GLU A C 1
ATOM 1645 O O . GLU A 1 196 ? -16.419 -8.639 -7.698 1.00 91.00 196 GLU A O 1
ATOM 1650 N N . GLU A 1 197 ? -15.190 -10.431 -8.245 1.00 92.69 197 GLU A N 1
ATOM 1651 C CA . GLU A 1 197 ? -15.805 -11.298 -7.247 1.00 92.69 197 GLU A CA 1
ATOM 1652 C C . GLU A 1 197 ? -15.628 -10.744 -5.823 1.00 92.69 197 GLU A C 1
ATOM 1654 O O . GLU A 1 197 ? -16.561 -10.774 -5.019 1.00 92.69 197 GLU A O 1
ATOM 1659 N N . LEU A 1 198 ? -14.461 -10.179 -5.508 1.00 93.38 198 LEU A N 1
ATOM 1660 C CA . LEU A 1 198 ? -14.204 -9.572 -4.200 1.00 93.38 198 LEU A CA 1
ATOM 1661 C C . LEU A 1 198 ? -14.950 -8.261 -3.983 1.00 93.38 198 LEU A C 1
ATOM 1663 O O . LEU A 1 198 ? -15.419 -8.003 -2.869 1.00 93.38 198 LEU A O 1
ATOM 1667 N N . LEU A 1 199 ? -15.080 -7.448 -5.033 1.00 93.75 199 LEU A N 1
ATOM 1668 C CA . LEU A 1 199 ? -15.905 -6.242 -4.996 1.00 93.75 199 LEU A CA 1
ATOM 1669 C C . LEU A 1 199 ? -17.366 -6.611 -4.714 1.00 93.75 199 LEU A C 1
ATOM 1671 O O . LEU A 1 199 ? -17.974 -6.043 -3.807 1.00 93.75 199 LEU A O 1
ATOM 1675 N N . ASN A 1 200 ? -17.886 -7.643 -5.383 1.00 93.69 200 ASN A N 1
ATOM 1676 C CA . ASN A 1 200 ? -19.239 -8.161 -5.161 1.00 93.69 200 ASN A CA 1
ATOM 1677 C C . ASN A 1 200 ? -19.434 -8.724 -3.743 1.00 93.69 200 ASN A C 1
ATOM 1679 O O . ASN A 1 200 ? -20.496 -8.548 -3.143 1.00 93.69 200 ASN A O 1
ATOM 1683 N N . ARG A 1 201 ? -18.400 -9.355 -3.170 1.00 94.62 201 ARG A N 1
ATOM 1684 C CA . ARG A 1 201 ? -18.378 -9.811 -1.766 1.00 94.62 201 ARG A CA 1
ATOM 1685 C C . ARG A 1 201 ? -18.216 -8.672 -0.751 1.00 94.62 201 ARG A C 1
ATOM 1687 O O . ARG A 1 201 ? -18.343 -8.913 0.449 1.00 94.62 201 ARG A O 1
ATOM 1694 N N . ARG A 1 202 ? -17.983 -7.435 -1.209 1.00 94.25 202 ARG A N 1
ATOM 1695 C CA . ARG A 1 202 ? -17.839 -6.221 -0.383 1.00 94.25 202 ARG A CA 1
ATOM 1696 C C . ARG A 1 202 ? -16.638 -6.285 0.570 1.00 94.25 202 ARG A C 1
ATOM 1698 O O . ARG A 1 202 ? -16.652 -5.703 1.657 1.00 94.25 202 ARG A O 1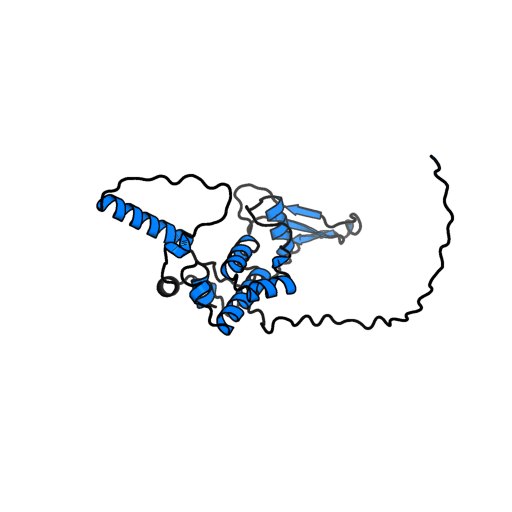
ATOM 1705 N N . GLU A 1 203 ? -15.576 -6.981 0.165 1.00 93.06 203 GLU A N 1
ATOM 1706 C CA . GLU A 1 203 ? -14.343 -7.162 0.949 1.00 93.06 203 GLU A CA 1
ATOM 1707 C C . GLU A 1 203 ? -13.333 -6.015 0.727 1.00 93.06 203 GLU A C 1
ATOM 1709 O O . GLU A 1 203 ? -12.138 -6.229 0.534 1.00 93.06 203 GLU A O 1
ATOM 1714 N N . TYR A 1 204 ? -13.796 -4.762 0.768 1.00 95.25 204 TYR A N 1
ATOM 1715 C CA . TYR A 1 204 ? -12.986 -3.599 0.375 1.00 95.25 204 TYR A CA 1
ATOM 1716 C C . TYR A 1 204 ? -11.722 -3.399 1.213 1.00 95.25 204 TYR A C 1
ATOM 1718 O O . TYR A 1 204 ? -10.654 -3.128 0.675 1.00 95.25 204 TYR A O 1
ATOM 1726 N N . VAL A 1 205 ? -11.828 -3.546 2.538 1.00 93.94 205 VAL A N 1
ATOM 1727 C CA . VAL A 1 205 ? -10.683 -3.355 3.446 1.00 93.94 205 VAL A CA 1
ATOM 1728 C C . VAL A 1 205 ? -9.585 -4.371 3.138 1.00 93.94 205 VAL A C 1
ATOM 1730 O O . VAL A 1 205 ? -8.414 -4.012 3.102 1.00 93.94 205 VAL A O 1
ATOM 1733 N N . PHE A 1 206 ? -9.967 -5.616 2.842 1.00 93.44 206 PHE A N 1
ATOM 1734 C CA . PHE A 1 206 ? -9.030 -6.675 2.481 1.00 93.44 206 PHE A CA 1
ATOM 1735 C C . PHE A 1 206 ? -8.304 -6.371 1.165 1.00 93.44 206 PHE A C 1
ATOM 1737 O O . PHE A 1 206 ? -7.080 -6.481 1.106 1.00 93.44 206 PHE A O 1
ATOM 1744 N N . ILE A 1 207 ? -9.042 -5.931 0.139 1.00 95.44 207 ILE A N 1
ATOM 1745 C CA . ILE A 1 207 ? -8.475 -5.512 -1.150 1.00 95.44 207 ILE A CA 1
ATOM 1746 C C . ILE A 1 207 ? -7.441 -4.397 -0.951 1.00 95.44 207 ILE A C 1
ATOM 1748 O O . ILE A 1 207 ? -6.319 -4.496 -1.449 1.00 95.44 207 ILE A O 1
ATOM 1752 N N . LEU A 1 208 ? -7.813 -3.342 -0.222 1.00 95.94 208 LEU A N 1
ATOM 1753 C CA . LEU A 1 208 ? -6.981 -2.151 -0.043 1.00 95.94 208 LEU A CA 1
ATOM 1754 C C . LEU A 1 208 ? -5.755 -2.432 0.838 1.00 95.94 208 LEU A C 1
ATOM 1756 O O . LEU A 1 208 ? -4.654 -1.986 0.516 1.00 95.94 208 LEU A O 1
ATOM 1760 N N . ASP A 1 209 ? -5.908 -3.226 1.904 1.00 94.38 209 ASP A N 1
ATOM 1761 C CA . ASP A 1 209 ? -4.786 -3.677 2.736 1.00 94.38 209 ASP A CA 1
ATOM 1762 C C . ASP A 1 209 ? -3.782 -4.502 1.921 1.00 94.38 209 ASP A C 1
ATOM 1764 O O . ASP A 1 209 ? -2.570 -4.275 2.008 1.00 94.38 209 ASP A O 1
ATOM 1768 N N . LEU A 1 210 ? -4.274 -5.428 1.091 1.00 94.69 210 LEU A N 1
ATOM 1769 C CA . LEU A 1 210 ? -3.417 -6.238 0.230 1.00 94.69 210 LEU A CA 1
ATOM 1770 C C . LEU A 1 210 ? -2.740 -5.387 -0.852 1.00 94.69 210 LEU A C 1
ATOM 1772 O O . LEU A 1 210 ? -1.565 -5.604 -1.148 1.00 94.69 210 LEU A O 1
ATOM 1776 N N . ALA A 1 211 ? -3.441 -4.399 -1.414 1.00 95.81 211 ALA A N 1
ATOM 1777 C CA . ALA A 1 211 ? -2.874 -3.478 -2.394 1.00 95.81 211 ALA A CA 1
ATOM 1778 C C . ALA A 1 211 ? -1.722 -2.656 -1.791 1.00 95.81 211 ALA A C 1
ATOM 1780 O O . ALA A 1 211 ? -0.649 -2.596 -2.390 1.00 95.81 211 ALA A O 1
ATOM 1781 N N . CYS A 1 212 ? -1.894 -2.108 -0.580 1.00 94.88 212 CYS A N 1
ATOM 1782 C CA . CYS A 1 212 ? -0.831 -1.393 0.140 1.00 94.88 212 CYS A CA 1
ATOM 1783 C C . CYS A 1 212 ? 0.387 -2.276 0.454 1.00 94.88 212 CYS A C 1
ATOM 1785 O O . CYS A 1 212 ? 1.499 -1.775 0.601 1.00 94.88 212 CYS A O 1
ATOM 1787 N N . GLN A 1 213 ? 0.181 -3.580 0.621 1.00 94.50 213 GLN A N 1
ATOM 1788 C CA . GLN A 1 213 ? 1.251 -4.530 0.904 1.00 94.50 213 GLN A CA 1
ATOM 1789 C C . GLN A 1 213 ? 1.998 -4.949 -0.368 1.00 94.50 213 GLN A C 1
ATOM 1791 O O . GLN A 1 213 ? 3.226 -5.073 -0.370 1.00 94.50 213 GLN A O 1
ATOM 1796 N N . GLN A 1 214 ? 1.261 -5.166 -1.457 1.00 95.31 214 GLN A N 1
ATOM 1797 C CA . GLN A 1 214 ? 1.814 -5.678 -2.701 1.00 95.31 214 GLN A CA 1
ATOM 1798 C C . GLN A 1 214 ? 2.501 -4.594 -3.534 1.00 95.31 214 GLN A C 1
ATOM 1800 O O . GLN A 1 214 ? 3.588 -4.846 -4.049 1.00 95.31 214 GLN A O 1
ATOM 1805 N N . PHE A 1 215 ? 1.907 -3.408 -3.648 1.00 95.00 215 PHE A N 1
ATOM 1806 C CA . PHE A 1 215 ? 2.354 -2.352 -4.558 1.00 95.00 215 PHE A CA 1
ATOM 1807 C C . PHE A 1 215 ? 2.903 -1.138 -3.807 1.00 95.00 215 PHE A C 1
ATOM 1809 O O . PHE A 1 215 ? 2.725 -1.008 -2.596 1.00 95.00 215 PHE A O 1
ATOM 1816 N N . GLU A 1 216 ? 3.610 -0.262 -4.518 1.00 92.88 216 GLU A N 1
ATOM 1817 C CA . GLU A 1 216 ? 3.960 1.069 -4.014 1.00 92.88 216 GLU A CA 1
ATOM 1818 C C . GLU A 1 216 ? 2.825 2.068 -4.317 1.00 92.88 216 GLU A C 1
ATOM 1820 O O . GLU A 1 216 ? 2.138 1.908 -5.324 1.00 92.88 216 GLU A O 1
ATOM 1825 N N . PRO A 1 217 ? 2.638 3.139 -3.522 1.00 93.62 217 PRO A N 1
ATOM 1826 C CA . PRO A 1 217 ? 1.559 4.113 -3.746 1.00 93.62 217 PRO A CA 1
ATOM 1827 C C . PRO A 1 217 ? 1.602 4.827 -5.111 1.00 93.62 217 PRO A C 1
ATOM 1829 O O . PRO A 1 217 ? 0.572 5.238 -5.641 1.00 93.62 217 PRO A O 1
ATOM 1832 N N . ALA A 1 218 ? 2.801 4.969 -5.683 1.00 92.69 218 ALA A N 1
ATOM 1833 C CA . ALA A 1 218 ? 3.023 5.572 -6.997 1.00 92.69 218 ALA A CA 1
ATOM 1834 C C . ALA A 1 218 ? 2.902 4.568 -8.160 1.00 92.69 218 ALA A C 1
ATOM 1836 O O . ALA A 1 218 ? 3.098 4.949 -9.314 1.00 92.69 218 ALA A O 1
ATOM 1837 N N . ASP A 1 219 ? 2.654 3.285 -7.880 1.00 93.69 219 ASP A N 1
ATOM 1838 C CA . ASP A 1 219 ? 2.478 2.261 -8.907 1.00 93.69 219 ASP A CA 1
ATOM 1839 C C . ASP A 1 219 ? 1.116 2.429 -9.612 1.00 93.69 219 ASP A C 1
ATOM 1841 O O . ASP A 1 219 ? 0.100 2.572 -8.922 1.00 93.69 219 ASP A O 1
ATOM 1845 N N . PRO A 1 220 ? 1.054 2.390 -10.957 1.00 92.94 220 PRO A N 1
ATOM 1846 C CA . PRO A 1 220 ? -0.217 2.449 -11.679 1.00 92.94 220 PRO A CA 1
ATOM 1847 C C . PRO A 1 220 ? -1.202 1.347 -11.256 1.00 92.94 220 PRO A C 1
ATOM 1849 O O . PRO A 1 220 ? -2.396 1.612 -11.129 1.00 92.94 220 PRO A O 1
ATOM 1852 N N . GLU A 1 221 ? -0.735 0.133 -10.940 1.00 93.38 221 GLU A N 1
ATOM 1853 C CA . GLU A 1 221 ? -1.619 -0.954 -10.495 1.00 93.38 221 GLU A CA 1
ATOM 1854 C C . GLU A 1 221 ? -2.257 -0.663 -9.132 1.00 93.38 221 GLU A C 1
ATOM 1856 O O . GLU A 1 221 ? -3.426 -0.986 -8.909 1.00 93.38 221 GLU A O 1
ATOM 1861 N N . TYR A 1 222 ? -1.531 0.001 -8.228 1.00 95.12 222 TYR A N 1
ATOM 1862 C CA . TYR A 1 222 ? -2.092 0.436 -6.949 1.00 95.12 222 TYR A CA 1
ATOM 1863 C C . TYR A 1 222 ? -3.229 1.442 -7.155 1.00 95.12 222 TYR A C 1
ATOM 1865 O O . TYR A 1 222 ? -4.299 1.322 -6.548 1.00 95.12 222 TYR A O 1
ATOM 1873 N N . GLN A 1 223 ? -3.020 2.424 -8.035 1.00 93.62 223 GLN A N 1
ATOM 1874 C CA . GLN A 1 223 ? -4.022 3.449 -8.333 1.00 93.62 223 GLN A CA 1
ATOM 1875 C C . GLN A 1 223 ? -5.222 2.876 -9.082 1.00 93.62 223 GLN A C 1
ATOM 1877 O O . GLN A 1 223 ? -6.364 3.206 -8.764 1.00 93.62 223 GLN A O 1
ATOM 1882 N N . ARG A 1 224 ? -4.998 1.932 -10.000 1.00 94.50 224 ARG A N 1
ATOM 1883 C CA . ARG A 1 224 ? -6.063 1.182 -10.673 1.00 94.50 224 ARG A CA 1
ATOM 1884 C C . ARG A 1 224 ? -6.950 0.453 -9.664 1.00 94.50 224 ARG A C 1
ATOM 1886 O O . ARG A 1 224 ? -8.163 0.649 -9.661 1.00 94.50 224 ARG A O 1
ATOM 1893 N N . VAL A 1 225 ? -6.358 -0.350 -8.780 1.00 95.06 225 VAL A N 1
ATOM 1894 C CA . VAL A 1 225 ? -7.105 -1.137 -7.786 1.00 95.06 225 VAL A CA 1
ATOM 1895 C C . VAL A 1 225 ? -7.853 -0.234 -6.805 1.00 95.06 225 VAL A C 1
ATOM 1897 O O . VAL A 1 225 ? -9.041 -0.447 -6.560 1.00 95.06 225 VAL A O 1
ATOM 1900 N N . SER A 1 226 ? -7.188 0.784 -6.256 1.00 95.50 226 SER A N 1
ATOM 1901 C CA . SER A 1 226 ? -7.806 1.699 -5.289 1.00 95.50 226 SER A CA 1
ATOM 1902 C C . SER A 1 226 ? -8.926 2.532 -5.916 1.00 95.50 226 SER A C 1
ATOM 1904 O O . SER A 1 226 ? -10.026 2.554 -5.369 1.00 95.50 226 SER A O 1
ATOM 1906 N N . SER A 1 227 ? -8.704 3.123 -7.095 1.00 94.81 227 SER A N 1
ATOM 1907 C CA . SER A 1 227 ? -9.716 3.934 -7.786 1.00 94.81 227 SER A CA 1
ATOM 1908 C C . SER A 1 227 ? -10.969 3.135 -8.143 1.00 94.81 227 SER A C 1
ATOM 1910 O O . SER A 1 227 ? -12.075 3.603 -7.876 1.00 94.81 227 SER A O 1
ATOM 1912 N N . ILE A 1 228 ? -10.827 1.917 -8.680 1.00 95.06 228 ILE A N 1
ATOM 1913 C CA . ILE A 1 228 ? -11.983 1.060 -8.990 1.00 95.06 228 ILE A CA 1
ATOM 1914 C C . ILE A 1 228 ? -12.726 0.687 -7.707 1.00 95.06 228 ILE A C 1
ATOM 1916 O O . ILE A 1 228 ? -13.954 0.754 -7.660 1.00 95.06 228 ILE A O 1
ATOM 1920 N N . THR A 1 229 ? -11.988 0.342 -6.649 1.00 95.56 229 THR A N 1
ATOM 1921 C CA . THR A 1 229 ? -12.586 0.002 -5.354 1.00 95.56 229 THR A CA 1
ATOM 1922 C C . THR A 1 229 ? -13.412 1.177 -4.823 1.00 95.56 229 THR A C 1
ATOM 1924 O O . THR A 1 229 ? -14.580 0.989 -4.487 1.00 95.56 229 THR A O 1
ATOM 1927 N N . TYR A 1 230 ? -12.860 2.396 -4.823 1.00 95.69 230 TYR A N 1
ATOM 1928 C CA . TYR A 1 230 ? -13.549 3.619 -4.385 1.00 95.69 230 TYR A CA 1
ATOM 1929 C C . TYR A 1 230 ? -14.790 3.937 -5.216 1.00 95.69 230 TYR A C 1
ATOM 1931 O O . TYR A 1 230 ? -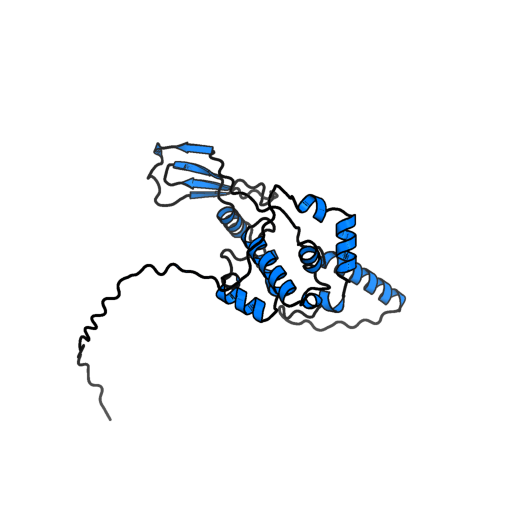15.843 4.230 -4.651 1.00 95.69 230 TYR A O 1
ATOM 1939 N N . GLN A 1 231 ? -14.713 3.810 -6.541 1.00 95.00 231 GLN A N 1
ATOM 1940 C CA . GLN A 1 231 ? -15.881 4.002 -7.400 1.00 95.00 231 GLN A CA 1
ATOM 1941 C C . GLN A 1 231 ? -16.973 2.957 -7.125 1.00 95.00 231 GLN A C 1
ATOM 1943 O O . GLN A 1 231 ? -18.157 3.295 -7.114 1.00 95.00 231 GLN A O 1
ATOM 1948 N N . HIS A 1 232 ? -16.602 1.704 -6.851 1.00 95.38 232 HIS A N 1
ATOM 1949 C CA . HIS A 1 232 ? -17.559 0.660 -6.490 1.00 95.38 232 HIS A CA 1
ATOM 1950 C C . HIS A 1 232 ? -18.257 0.942 -5.154 1.00 95.38 232 HIS A C 1
ATOM 1952 O O . HIS A 1 232 ? -19.475 0.795 -5.045 1.00 95.38 232 HIS A O 1
ATOM 1958 N N . ILE A 1 233 ? -17.510 1.413 -4.153 1.00 95.44 233 ILE A N 1
ATOM 1959 C CA . ILE A 1 233 ? -18.070 1.833 -2.860 1.00 95.44 233 ILE A CA 1
ATOM 1960 C C . ILE A 1 233 ? -19.042 2.999 -3.044 1.00 95.44 233 ILE A C 1
ATOM 1962 O O . ILE A 1 233 ? -20.128 2.972 -2.464 1.00 95.44 233 ILE A O 1
ATOM 1966 N N . ASN A 1 234 ? -18.670 3.990 -3.861 1.00 94.75 234 ASN A N 1
ATOM 1967 C CA . ASN A 1 234 ? -19.498 5.159 -4.140 1.00 94.75 234 ASN A CA 1
ATOM 1968 C C . ASN A 1 234 ? -20.811 4.774 -4.839 1.00 94.75 234 ASN A C 1
ATOM 1970 O O . ASN A 1 234 ? -21.877 5.203 -4.416 1.00 94.75 234 ASN A O 1
ATOM 1974 N N . ASN A 1 235 ? -20.758 3.900 -5.849 1.00 94.62 235 ASN A N 1
ATOM 1975 C CA . ASN A 1 235 ? -21.957 3.456 -6.569 1.00 94.62 235 ASN A CA 1
ATOM 1976 C C . ASN A 1 235 ? -22.935 2.671 -5.680 1.00 94.62 235 ASN A C 1
ATOM 1978 O O . ASN A 1 235 ? -24.144 2.751 -5.882 1.00 94.62 235 ASN A O 1
ATOM 1982 N N . ASN A 1 236 ? -22.423 1.931 -4.695 1.00 94.31 236 ASN A N 1
ATOM 1983 C CA . ASN A 1 236 ? -23.237 1.124 -3.785 1.00 94.31 236 ASN A CA 1
ATOM 1984 C C . ASN A 1 236 ? -23.553 1.826 -2.449 1.00 94.31 236 ASN A C 1
ATOM 1986 O O . ASN A 1 236 ? -24.246 1.250 -1.611 1.00 94.31 236 ASN A O 1
ATOM 1990 N N . ASN A 1 237 ? -23.063 3.055 -2.237 1.00 93.69 237 ASN A N 1
ATOM 1991 C CA . ASN A 1 237 ? -23.192 3.835 -0.999 1.00 93.69 237 ASN A CA 1
ATOM 1992 C C . ASN A 1 237 ? -22.680 3.117 0.271 1.00 93.69 237 ASN A C 1
ATOM 1994 O O . ASN A 1 237 ? -23.224 3.280 1.364 1.00 93.69 237 ASN A O 1
ATOM 1998 N N . GLU A 1 238 ? -21.610 2.322 0.164 1.00 93.69 238 GLU A N 1
ATOM 1999 C CA . GLU A 1 238 ? -21.136 1.445 1.254 1.00 93.69 238 GLU A CA 1
ATOM 2000 C C . GLU A 1 238 ? -20.015 2.040 2.118 1.00 93.69 238 GLU A C 1
ATOM 2002 O O . GLU A 1 238 ? -19.107 1.341 2.577 1.00 93.69 238 GLU A O 1
ATOM 2007 N N . PHE A 1 239 ? -20.077 3.342 2.379 1.00 93.56 239 PHE A N 1
ATOM 2008 C CA . PHE A 1 239 ? -19.022 4.074 3.088 1.00 93.56 239 PHE A CA 1
ATOM 2009 C C . PHE A 1 239 ? -18.763 3.547 4.510 1.00 93.56 239 PHE A C 1
ATOM 2011 O O . PHE A 1 239 ? -17.619 3.511 4.971 1.00 93.56 239 PHE A O 1
ATOM 2018 N N . GLU A 1 240 ? -19.799 3.048 5.190 1.00 92.31 240 GLU A N 1
ATOM 2019 C CA . GLU A 1 240 ? -19.698 2.507 6.553 1.00 92.31 240 GLU A CA 1
ATOM 2020 C C . GLU A 1 240 ? -18.796 1.265 6.654 1.00 92.31 240 GLU A C 1
ATOM 2022 O O . GLU A 1 240 ? -18.208 0.987 7.705 1.00 92.31 240 GLU A O 1
ATOM 2027 N N . LYS A 1 241 ? -18.594 0.526 5.553 1.00 91.75 241 LYS A N 1
ATOM 2028 C CA . LYS A 1 241 ? -17.672 -0.621 5.538 1.00 91.75 241 LYS A CA 1
ATOM 2029 C C . LYS A 1 241 ? -16.224 -0.192 5.756 1.00 91.75 241 LYS A C 1
ATOM 2031 O O . LYS A 1 241 ? -15.485 -0.911 6.425 1.00 91.75 241 LYS A O 1
ATOM 2036 N N . ILE A 1 242 ? -15.845 1.001 5.306 1.00 92.69 242 ILE A N 1
ATOM 2037 C CA . ILE A 1 242 ? -14.459 1.499 5.342 1.00 92.69 242 ILE A CA 1
ATOM 2038 C C . ILE A 1 242 ? -14.270 2.598 6.382 1.00 92.69 242 ILE A C 1
ATOM 2040 O O . ILE A 1 242 ? -13.153 2.804 6.853 1.00 92.69 242 ILE A O 1
ATOM 2044 N N . ARG A 1 243 ? -15.348 3.254 6.815 1.00 92.75 243 ARG A N 1
ATOM 2045 C CA . ARG A 1 243 ? -15.322 4.221 7.916 1.00 92.75 243 ARG A CA 1
ATOM 2046 C C . ARG A 1 243 ? -14.625 3.660 9.157 1.00 92.75 243 ARG A C 1
ATOM 2048 O O . ARG A 1 243 ? -14.775 2.477 9.451 1.00 92.75 243 ARG A O 1
ATOM 2055 N N . GLY A 1 244 ? -13.839 4.464 9.867 1.00 90.75 244 GLY A N 1
ATOM 2056 C CA . GLY A 1 244 ? -13.034 3.991 11.001 1.00 90.75 244 GLY A CA 1
ATOM 2057 C C .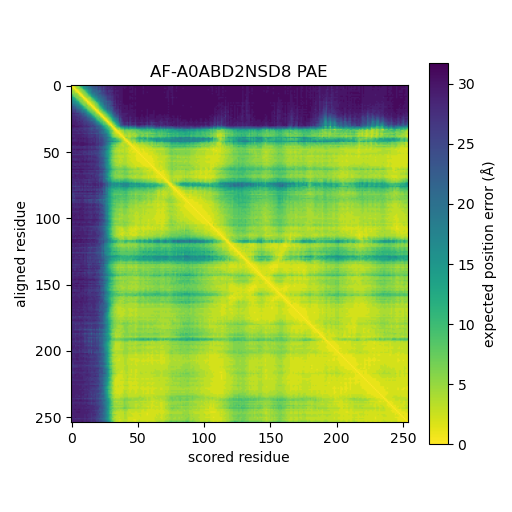 GLY A 1 244 ? -11.825 3.118 10.622 1.00 90.75 244 GLY A C 1
ATOM 2058 O O . GLY A 1 244 ? -11.227 2.502 11.501 1.00 90.75 244 GLY A O 1
ATOM 2059 N N . THR A 1 245 ? -11.453 3.042 9.337 1.00 93.31 245 THR A N 1
ATOM 2060 C CA . THR A 1 245 ? -10.207 2.404 8.865 1.00 93.31 245 THR A CA 1
ATOM 2061 C C . THR A 1 245 ? -9.273 3.432 8.226 1.00 93.31 245 THR A C 1
ATOM 2063 O O . THR A 1 245 ? -9.708 4.510 7.822 1.00 93.31 245 THR A O 1
ATOM 2066 N N . ARG A 1 246 ? -7.991 3.078 8.067 1.00 93.88 246 ARG A N 1
ATOM 2067 C CA . ARG A 1 246 ? -6.977 3.939 7.428 1.00 93.88 246 ARG A CA 1
ATOM 2068 C C . ARG A 1 246 ? -7.271 4.286 5.967 1.00 93.88 246 ARG A C 1
ATOM 2070 O O . ARG A 1 246 ? -6.693 5.217 5.431 1.00 93.88 246 ARG A O 1
ATOM 2077 N N . HIS A 1 247 ? -8.144 3.543 5.294 1.00 95.19 247 HIS A N 1
ATOM 2078 C CA . HIS A 1 247 ? -8.428 3.794 3.879 1.00 95.19 247 HIS A CA 1
ATOM 2079 C C . HIS A 1 247 ? -9.524 4.837 3.670 1.00 95.19 247 HIS A C 1
ATOM 2081 O O . HIS A 1 247 ? -9.672 5.350 2.566 1.00 95.19 247 HIS A O 1
ATOM 2087 N N . PHE A 1 248 ? -10.279 5.184 4.719 1.00 95.06 248 PHE A N 1
ATOM 2088 C CA . PHE A 1 248 ? -11.374 6.146 4.604 1.00 95.06 248 PHE A CA 1
ATOM 2089 C C . PHE A 1 248 ? -10.878 7.546 4.235 1.00 95.06 248 PHE A C 1
ATOM 2091 O O . PHE A 1 248 ? -11.485 8.199 3.390 1.00 95.06 248 PHE A O 1
ATOM 2098 N N . GLY A 1 249 ? -9.758 7.987 4.819 1.00 93.44 249 GLY A N 1
ATOM 2099 C CA . GLY A 1 249 ? -9.148 9.276 4.491 1.00 93.44 249 GLY A CA 1
ATOM 2100 C C . GLY A 1 249 ? -8.745 9.356 3.018 1.00 93.44 249 GLY A C 1
ATOM 2101 O O . GLY A 1 249 ? -9.146 10.282 2.320 1.00 93.44 249 GLY A O 1
ATOM 2102 N N . SER A 1 250 ? -8.033 8.343 2.516 1.00 93.31 250 SER A N 1
ATOM 2103 C CA . SER A 1 250 ? -7.617 8.279 1.108 1.00 93.31 250 SER A CA 1
ATOM 2104 C C . SER A 1 250 ? -8.797 8.160 0.138 1.00 93.31 250 SER A C 1
ATOM 2106 O O . SER A 1 250 ? -8.731 8.719 -0.948 1.00 93.31 250 SER A O 1
ATOM 2108 N N . MET A 1 251 ? -9.873 7.467 0.524 1.00 95.00 251 MET A N 1
ATOM 2109 C CA . MET A 1 251 ? -11.109 7.386 -0.262 1.00 95.00 251 MET A CA 1
ATOM 2110 C C . MET A 1 251 ? -11.857 8.721 -0.296 1.00 95.00 251 MET A C 1
ATOM 2112 O O . MET A 1 251 ? -12.366 9.094 -1.337 1.00 95.00 251 MET A O 1
ATOM 2116 N N . THR A 1 252 ? -11.942 9.431 0.831 1.00 94.19 252 THR A N 1
ATOM 2117 C CA . THR A 1 252 ? -12.654 10.722 0.917 1.00 94.19 252 THR A CA 1
ATOM 2118 C C . THR A 1 252 ? -11.921 11.824 0.154 1.00 94.19 252 THR A C 1
ATOM 2120 O O . THR A 1 252 ? -12.535 12.785 -0.293 1.00 94.19 252 THR A O 1
ATOM 2123 N N . PHE A 1 253 ? -10.600 11.695 0.032 1.00 93.75 253 PHE A N 1
ATOM 2124 C CA . PHE A 1 253 ? -9.775 12.602 -0.755 1.00 93.75 253 PHE A CA 1
ATOM 2125 C C . PHE A 1 253 ? -9.889 12.369 -2.275 1.00 93.75 253 PHE A C 1
ATOM 2127 O O . PHE A 1 253 ? -9.671 13.306 -3.038 1.00 93.75 253 PHE A O 1
ATOM 2134 N N . PHE A 1 254 ? -10.190 11.136 -2.697 1.00 91.38 254 PHE A N 1
ATOM 2135 C CA . PHE A 1 254 ? -10.320 10.720 -4.099 1.00 91.38 254 PHE A CA 1
ATOM 2136 C C . PHE A 1 254 ? -11.664 11.134 -4.715 1.00 91.38 254 PHE A C 1
ATOM 2138 O O . PHE A 1 254 ? -11.656 11.583 -5.886 1.00 91.38 254 PHE A O 1
#

Organism: NCBI:txid559131

Secondary structure (DSSP, 8-state):
---------------------------------PPP----GGG-HHHHHT-HHHHHHHHHHH---HHHHTPPP--SSPPPPP-----HHHHHHHHHHHHHHHHHHTPPPP--PPPPP---EEEE-GGGTTS-SS-EEEE---TT--TTTS-EEEE-TTSEEEEPPHHHHHHHHHHHS--TT--SS--GGGSHHHHHHHHHTT-HHHHHHHHHHHS-TT-HHHHHHHHHHHHHHHHHT-HHHHTTSTHHHHHHH-

Foldseek 3Di:
DDDDDDDDDDPDDDDDDDPDDPDDPPPPPPPDPDDFDFAAPVHWLQVVLPDPVLVVVLVVQLPADLCVQPPDDPDDDDDDDDDDDDDPVVVVVVVVVSVVVLVVQLAAAGQGGADDWDKAWDDQDQVQQQVDPDKDKDWDLDPPDDLVRTFIWIQDNSRIIIGDTPLVSVLVCCVSPPDPPADSDDDPCLPPVNVVVCLVVVVLVVQLVNLVRHDHSNHSSSSRSLRSSLVSCVVVVVLVSCRNHSHSSVSVSD

InterPro domains:
  IPR019374 Small ribosomal subunit protein mS22 [PF10245] (48-254)
  IPR019374 Small ribosomal subunit protein mS22 [PTHR13071] (35-254)

pLDDT: mean 85.08, std 19.5, range [30.34, 98.0]